Protein AF-A0A837I4T5-F1 (afdb_monomer)

Mean predicted aligned error: 4.82 Å

Secondary structure (DSSP, 8-state):
-HHHHHHHHHHHHHHH--GGGSS-BPPPP-GGG--EEEEETTTTEEEE---SEEEEEGGGTEEEEEEEE--SSPPPTT-SHHHHHHHHHHHHSSSEEEEEEEEETTT-SS-EEEPPPPHHHHHHHHHHHHHHHHHHHHTT----TTS--TTTHHHHHHHTT-PEEEEE-TTS-EEEE---

Radius of gyration: 19.32 Å; Cα contacts (8 Å, |Δi|>4): 227; chains: 1; bounding box: 52×34×48 Å

Nearest PDB structures (foldseek):
  4ic1-assembly1_D  TM=5.022E-01  e=2.336E-01  Saccharolobus solfataricus P2
  6x89-assembly1_L2  TM=3.560E-01  e=1.276E+00  Vigna radiata
  6rwx-assembly1_S  TM=2.877E-01  e=5.091E+00  Shigella flexneri

Foldseek 3Di:
DVVVVLVVQLVVLCVVPVDLVPADWDQQDDVVSKQWDPLDPVLPDIQIDHQPTWGADPVQRATEGEAEAQDPDDDDPLDLVLLSVQQRVVPRDDHHHDFYWYHNSNDDSDTDTDDRDDNVVSSCSVVVVRVVVSVCVVVVNDDDPVNDDPVCVVVVCVVVVQWDFDDADPVRRTDTDHDD

InterPro domains:
  IPR011604 PD-(D/E)XK endonuclease-like domain superfamily [G3DSA:3.90.320.10] (5-157)
  IPR038726 PD-(D/E)XK endonuclease-like domain, AddAB-type [PF12705] (35-152)

Sequence (180 aa):
MIYRQRANQMLINLQEDPGPVERPAIKIKSDMNLPKYFLSQEDNIILCGKIDWLEYREKDDSVRIIDFKTGKNEEPEDSLQLPIYLLLATNTQSKKVSGASYWYLDRDEGLTDKKLPDMEKSFEKVYTVARRIKLARQINHFKCPQGGCYSCRPYERIIKGEGEKVAVSDTRQDVYILPD

Solvent-accessible surface area (backbone atoms only — not comparable to full-atom values): 10951 Å² total; per-residue (Å²): 115,69,68,63,54,53,52,52,49,31,51,49,50,41,70,78,56,44,71,70,74,80,43,60,63,61,78,69,87,40,71,94,65,44,45,65,47,71,74,34,70,92,77,70,37,69,48,68,56,74,77,79,38,33,36,49,39,79,94,74,62,25,28,31,44,38,44,82,36,83,66,94,67,82,82,60,90,84,52,63,63,64,41,50,47,52,53,49,51,56,73,60,48,91,51,50,76,76,43,31,29,41,28,36,52,81,77,46,97,49,76,45,80,44,84,71,72,58,69,68,62,29,48,53,57,52,49,55,52,50,51,52,51,52,51,29,62,75,70,72,54,84,80,62,92,71,80,66,52,82,83,45,49,65,56,54,39,40,76,73,64,60,37,48,78,76,51,65,47,98,84,71,42,81,37,65,48,70,76,133

Structure (mmCIF, N/CA/C/O backbone):
data_AF-A0A837I4T5-F1
#
_entry.id   AF-A0A837I4T5-F1
#
l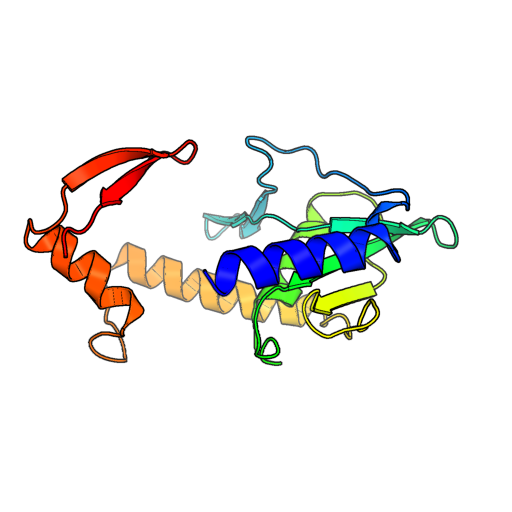oop_
_atom_site.group_PDB
_atom_site.id
_atom_site.type_symbol
_atom_site.label_atom_id
_atom_site.label_alt_id
_atom_site.label_comp_id
_atom_site.label_asym_id
_atom_site.label_entity_id
_atom_site.label_seq_id
_atom_site.pdbx_PDB_ins_code
_atom_site.Cartn_x
_atom_site.Cartn_y
_atom_site.Cartn_z
_atom_site.occupancy
_atom_site.B_iso_or_equiv
_atom_site.auth_seq_id
_atom_site.auth_comp_id
_atom_site.auth_asym_id
_atom_site.auth_atom_id
_atom_site.pdbx_PDB_model_num
ATOM 1 N N . MET A 1 1 ? -21.342 -13.023 -16.011 1.00 56.53 1 MET A N 1
ATOM 2 C CA . MET A 1 1 ? -20.445 -13.454 -17.113 1.00 56.53 1 MET A CA 1
ATOM 3 C C . MET A 1 1 ? -19.408 -12.398 -17.519 1.00 56.53 1 MET A C 1
ATOM 5 O O . MET A 1 1 ? -18.273 -12.786 -17.752 1.00 56.53 1 MET A O 1
ATOM 9 N N . ILE A 1 2 ? -19.726 -11.094 -17.493 1.00 81.81 2 ILE A N 1
ATOM 10 C CA . ILE A 1 2 ? -18.803 -9.998 -17.879 1.00 81.81 2 ILE A CA 1
ATOM 11 C C . ILE A 1 2 ? -17.502 -9.954 -17.045 1.00 81.81 2 ILE A C 1
ATOM 13 O O . ILE A 1 2 ? -16.420 -9.817 -17.604 1.00 81.81 2 ILE A O 1
ATOM 17 N N . TYR A 1 3 ? -17.567 -10.126 -15.717 1.00 86.31 3 TYR A N 1
ATOM 18 C CA . TYR A 1 3 ? -16.376 -10.013 -14.855 1.00 86.31 3 TYR A CA 1
ATOM 19 C C . TYR A 1 3 ? -15.313 -11.087 -15.110 1.00 86.31 3 TYR A C 1
ATOM 21 O O . TYR A 1 3 ? -14.127 -10.776 -15.123 1.00 86.31 3 TYR A O 1
ATOM 29 N N . ARG A 1 4 ? -15.731 -12.340 -15.345 1.00 91.06 4 ARG A N 1
ATOM 30 C CA . ARG A 1 4 ? -14.802 -13.444 -15.631 1.00 91.06 4 ARG A CA 1
ATOM 31 C C . ARG A 1 4 ? -14.094 -13.240 -16.968 1.00 91.06 4 ARG A C 1
ATOM 33 O O . ARG A 1 4 ? -12.892 -13.442 -17.045 1.00 91.06 4 ARG A O 1
ATOM 40 N N . GLN A 1 5 ? -14.827 -12.818 -17.999 1.00 93.06 5 GLN A N 1
ATOM 41 C CA . GLN A 1 5 ? -14.241 -12.515 -19.308 1.00 93.06 5 GLN A CA 1
ATOM 42 C C . GLN A 1 5 ? -13.238 -11.363 -19.214 1.00 9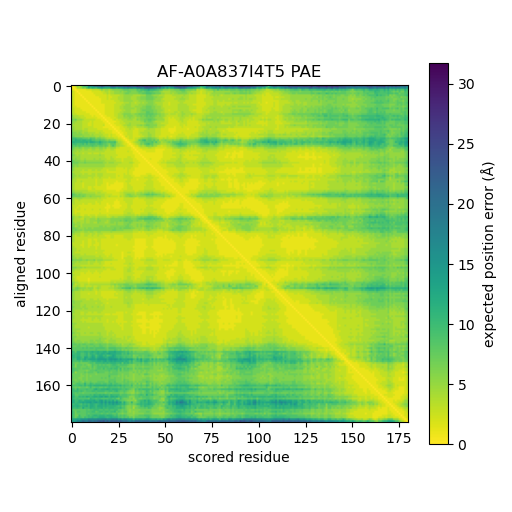3.06 5 GLN A C 1
ATOM 44 O O . GLN A 1 5 ? -12.128 -11.488 -19.717 1.00 93.06 5 GLN A O 1
ATOM 49 N N . ARG A 1 6 ? -13.588 -10.294 -18.489 1.00 91.75 6 ARG A N 1
ATOM 50 C CA . ARG A 1 6 ? -12.681 -9.170 -18.227 1.00 91.75 6 ARG A CA 1
ATOM 51 C C . ARG A 1 6 ? -11.409 -9.615 -17.496 1.00 91.75 6 ARG A C 1
ATOM 53 O O . ARG A 1 6 ? -10.318 -9.253 -17.909 1.00 91.75 6 ARG A O 1
ATOM 60 N N . ALA A 1 7 ? -11.535 -10.441 -16.456 1.00 93.00 7 ALA A N 1
ATOM 61 C CA . ALA A 1 7 ? -10.380 -10.986 -15.741 1.00 93.00 7 ALA A CA 1
ATOM 62 C C . ALA A 1 7 ? -9.494 -11.860 -16.646 1.00 93.00 7 ALA A C 1
ATOM 64 O O . ALA A 1 7 ? -8.276 -11.724 -16.615 1.00 93.00 7 ALA A O 1
ATOM 65 N N . ASN A 1 8 ? -10.095 -12.710 -17.486 1.00 94.06 8 ASN A N 1
ATOM 66 C CA . ASN A 1 8 ? -9.347 -13.507 -18.458 1.00 94.06 8 ASN A CA 1
ATOM 67 C C . ASN A 1 8 ? -8.574 -12.620 -19.443 1.00 94.06 8 ASN A C 1
ATOM 69 O O . ASN A 1 8 ? -7.423 -12.918 -19.730 1.00 94.06 8 ASN A O 1
ATOM 73 N N . GLN A 1 9 ? -9.177 -11.528 -19.924 1.00 92.50 9 GLN A N 1
ATOM 74 C CA . GLN A 1 9 ? -8.493 -10.606 -20.831 1.00 92.50 9 GLN A CA 1
ATOM 75 C C . GLN A 1 9 ? -7.286 -9.939 -20.161 1.00 92.50 9 GLN A C 1
ATOM 77 O O . GLN A 1 9 ? -6.218 -9.904 -20.755 1.00 92.50 9 GLN A O 1
ATOM 82 N N . MET 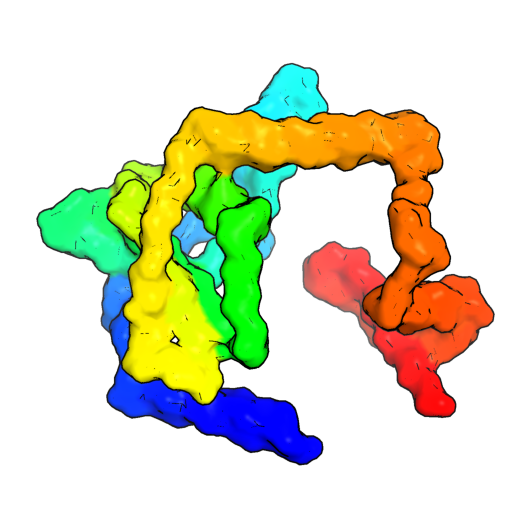A 1 10 ? -7.414 -9.486 -18.907 1.00 93.00 10 MET A N 1
ATOM 83 C CA . MET A 1 10 ? -6.275 -8.935 -18.154 1.00 93.00 10 MET A CA 1
ATOM 84 C C . MET A 1 10 ? -5.127 -9.947 -18.014 1.00 93.00 10 MET A C 1
ATOM 86 O O . MET A 1 10 ? -3.962 -9.568 -18.091 1.00 93.00 10 MET A O 1
ATOM 90 N N . LEU A 1 11 ? -5.446 -11.232 -17.814 1.00 93.44 11 LEU A N 1
ATOM 91 C CA . LEU A 1 11 ? -4.438 -12.293 -17.741 1.00 93.44 11 LEU A CA 1
ATOM 92 C C . LEU A 1 11 ? -3.756 -12.539 -19.091 1.00 93.44 11 LEU A C 1
ATOM 94 O O . LEU A 1 11 ? -2.551 -12.756 -19.104 1.00 93.44 11 LEU A O 1
ATOM 98 N N . ILE A 1 12 ? -4.501 -12.491 -20.201 1.00 92.56 12 ILE A N 1
ATOM 99 C CA . ILE A 1 12 ? -3.935 -12.595 -21.555 1.00 92.56 12 ILE A CA 1
ATOM 100 C C . ILE A 1 12 ? -2.976 -11.429 -21.808 1.00 92.56 12 ILE A C 1
ATOM 102 O O . ILE A 1 12 ? -1.834 -11.667 -22.181 1.00 92.56 12 ILE A O 1
ATOM 106 N N . ASN A 1 13 ? -3.394 -10.196 -21.505 1.00 89.12 13 ASN A N 1
ATOM 107 C CA . ASN A 1 13 ? -2.545 -9.012 -21.663 1.00 89.12 13 ASN A CA 1
ATOM 108 C C . ASN A 1 13 ? -1.224 -9.162 -20.884 1.00 89.12 13 ASN A C 1
ATOM 110 O O . ASN A 1 13 ? -0.157 -8.879 -21.415 1.00 89.12 13 ASN A O 1
ATOM 114 N N . LEU A 1 14 ? -1.289 -9.668 -19.645 1.00 91.31 14 LEU A N 1
ATOM 115 C CA . LEU A 1 14 ? -0.104 -9.919 -18.820 1.00 91.31 14 LEU A CA 1
ATOM 116 C C . LEU A 1 14 ? 0.772 -11.067 -19.352 1.00 91.31 14 LEU A C 1
ATOM 118 O O . LEU A 1 14 ? 1.962 -11.103 -19.074 1.00 91.31 14 LEU A O 1
ATOM 122 N N . GLN A 1 15 ? 0.211 -12.039 -20.072 1.00 91.31 15 GLN A N 1
ATOM 123 C CA . GLN A 1 15 ? 0.997 -13.104 -20.704 1.00 91.31 15 GLN A CA 1
ATOM 124 C C . GLN A 1 15 ? 1.708 -12.624 -21.972 1.00 91.31 15 GLN A C 1
ATOM 126 O O . GLN A 1 15 ? 2.799 -13.104 -22.265 1.00 91.31 15 GLN A O 1
ATOM 131 N N . GLU A 1 16 ? 1.088 -11.713 -22.723 1.00 91.31 16 GLU A N 1
ATOM 132 C CA . GLU A 1 16 ? 1.652 -11.146 -23.953 1.00 91.31 16 GLU A CA 1
ATOM 133 C C . GLU A 1 16 ? 2.725 -10.088 -23.665 1.00 91.31 16 GLU A C 1
ATOM 135 O O . GLU A 1 16 ? 3.754 -10.071 -24.339 1.00 91.31 16 GLU A O 1
ATOM 140 N N . ASP A 1 17 ? 2.520 -9.257 -22.639 1.00 90.06 17 ASP A N 1
ATOM 141 C CA . ASP A 1 17 ? 3.526 -8.337 -22.104 1.00 90.06 17 ASP A CA 1
ATOM 142 C C . ASP A 1 17 ? 3.590 -8.450 -20.569 1.00 90.06 17 ASP A C 1
ATOM 144 O O . ASP A 1 17 ? 2.860 -7.765 -19.846 1.00 90.06 17 ASP A O 1
ATOM 148 N N . PRO A 1 18 ? 4.454 -9.328 -20.034 1.00 91.81 18 PRO A N 1
ATOM 149 C CA . PRO A 1 18 ? 4.548 -9.574 -18.596 1.00 91.81 18 PRO A CA 1
ATOM 150 C C . PRO A 1 18 ? 5.271 -8.468 -17.822 1.00 91.81 18 PRO A C 1
ATOM 152 O O . PRO A 1 18 ? 5.195 -8.428 -16.587 1.00 91.81 18 PRO A O 1
ATOM 155 N N . GLY A 1 19 ? 5.970 -7.562 -18.515 1.00 92.00 19 GLY A N 1
ATOM 156 C CA . GLY A 1 19 ? 6.668 -6.416 -17.938 1.00 92.00 19 GLY A CA 1
ATOM 157 C C . GLY A 1 19 ? 7.450 -6.736 -16.644 1.00 92.00 19 GLY A C 1
ATOM 158 O O . GLY A 1 19 ? 8.407 -7.512 -16.678 1.00 92.00 19 GLY A O 1
ATOM 159 N N . PRO A 1 20 ? 7.118 -6.122 -15.490 1.00 93.69 20 PRO A N 1
ATOM 160 C CA . PRO A 1 20 ? 7.791 -6.356 -14.207 1.00 93.69 20 PRO A CA 1
ATOM 161 C C . PRO A 1 20 ? 7.661 -7.772 -13.626 1.00 93.69 20 PRO A C 1
ATOM 163 O O . PRO A 1 20 ? 8.411 -8.091 -12.705 1.00 93.69 20 PRO A O 1
ATOM 166 N N . VAL A 1 21 ? 6.734 -8.610 -14.105 1.00 93.50 21 VAL A N 1
ATOM 167 C CA . VAL A 1 21 ? 6.513 -9.963 -13.555 1.00 93.50 21 VAL A CA 1
ATOM 168 C C . VAL A 1 21 ? 7.636 -10.929 -13.942 1.00 93.50 21 VAL A C 1
ATOM 170 O O . VAL A 1 21 ? 7.970 -11.819 -13.164 1.00 93.50 21 VAL A O 1
ATOM 173 N N . GLU A 1 22 ? 8.267 -10.730 -15.100 1.00 95.00 22 GLU A N 1
ATOM 174 C CA . GLU A 1 22 ? 9.438 -11.510 -15.534 1.00 95.00 22 GLU A CA 1
ATOM 175 C C . GLU A 1 22 ? 10.760 -11.024 -14.929 1.00 95.00 22 GLU A C 1
ATOM 177 O O . GLU A 1 22 ? 11.798 -11.672 -15.072 1.00 95.00 22 GLU A O 1
ATOM 182 N N . ARG A 1 23 ? 10.746 -9.874 -14.250 1.00 94.56 23 ARG A N 1
ATOM 183 C CA . ARG A 1 23 ? 11.951 -9.257 -13.694 1.00 94.56 23 ARG A CA 1
ATOM 184 C C . ARG A 1 23 ? 12.169 -9.694 -12.244 1.00 94.56 23 ARG A C 1
ATOM 186 O O . ARG A 1 23 ? 11.210 -10.039 -11.550 1.00 94.56 23 ARG A O 1
ATOM 193 N N . PRO A 1 24 ? 13.419 -9.659 -11.746 1.00 96.69 24 PRO A N 1
ATOM 194 C CA . PRO A 1 24 ? 13.702 -9.985 -10.356 1.00 96.69 24 PRO A CA 1
ATOM 195 C C . PRO A 1 24 ? 12.868 -9.135 -9.390 1.00 96.69 24 PRO A C 1
ATOM 197 O O . PRO A 1 24 ? 12.724 -7.926 -9.568 1.00 96.69 24 PRO A O 1
ATOM 200 N N . ALA A 1 25 ? 12.347 -9.760 -8.335 1.00 96.50 25 ALA A N 1
ATOM 201 C CA . ALA A 1 25 ? 11.538 -9.094 -7.322 1.00 96.50 25 ALA A CA 1
ATOM 202 C C . ALA A 1 25 ? 12.013 -9.446 -5.911 1.00 96.50 25 ALA A C 1
ATOM 204 O O . ALA A 1 25 ? 12.478 -10.559 -5.644 1.00 96.50 25 ALA A O 1
ATOM 205 N N . ILE A 1 26 ? 11.871 -8.498 -4.986 1.00 94.62 26 ILE A N 1
ATOM 206 C CA . ILE A 1 26 ? 12.179 -8.707 -3.571 1.00 94.62 26 ILE A CA 1
ATOM 207 C C . ILE A 1 26 ? 10.910 -9.089 -2.827 1.00 94.62 26 ILE A C 1
ATOM 209 O O . ILE A 1 26 ? 9.914 -8.371 -2.830 1.00 94.62 26 ILE A O 1
ATOM 213 N N . LYS A 1 27 ? 10.977 -10.200 -2.096 1.00 92.00 27 LYS A N 1
ATOM 214 C CA . LYS A 1 27 ? 9.933 -10.585 -1.152 1.00 92.00 27 LYS A CA 1
ATOM 215 C C . LYS A 1 27 ? 10.330 -10.176 0.261 1.00 92.00 27 LYS A C 1
ATOM 217 O O . LYS A 1 27 ? 11.351 -10.631 0.776 1.00 92.00 27 LYS A O 1
ATOM 222 N N . ILE A 1 28 ? 9.497 -9.364 0.908 1.00 92.50 28 ILE A N 1
ATOM 223 C CA . ILE A 1 28 ? 9.660 -9.062 2.332 1.00 92.50 28 ILE A CA 1
ATOM 224 C C . ILE A 1 28 ? 9.301 -10.318 3.131 1.00 92.50 28 ILE A C 1
ATOM 226 O O . ILE A 1 28 ? 8.193 -10.844 3.019 1.00 92.50 28 ILE A O 1
ATOM 230 N N . LYS A 1 29 ? 10.245 -10.825 3.926 1.00 87.38 29 LYS A N 1
ATOM 231 C CA . LYS A 1 29 ? 9.995 -11.963 4.818 1.00 87.38 29 LY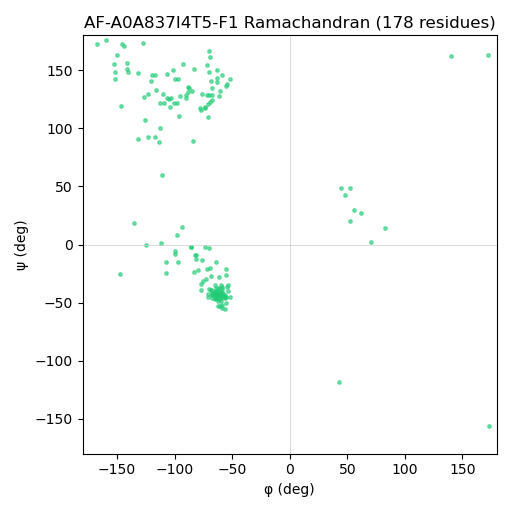S A CA 1
ATOM 232 C C . LYS A 1 29 ? 9.234 -11.471 6.048 1.00 87.38 29 LYS A C 1
ATOM 234 O O . LYS A 1 29 ? 9.763 -10.672 6.812 1.00 87.38 29 LYS A O 1
ATOM 239 N N . SER A 1 30 ? 8.014 -11.957 6.251 1.00 86.31 30 SER A N 1
ATOM 240 C CA . SER A 1 30 ? 7.193 -11.600 7.410 1.00 86.31 30 SER A CA 1
ATOM 241 C C . SER A 1 30 ? 6.205 -12.707 7.773 1.00 86.31 30 SER A C 1
ATOM 243 O O . SER A 1 30 ? 5.779 -13.483 6.911 1.00 86.31 30 SER A O 1
ATOM 245 N N . ASP A 1 31 ? 5.786 -12.738 9.039 1.00 79.94 31 ASP A N 1
ATOM 246 C CA . ASP A 1 31 ? 4.712 -13.622 9.497 1.00 79.94 31 ASP A CA 1
ATOM 247 C C . ASP A 1 31 ? 3.443 -13.395 8.666 1.00 79.94 31 ASP A C 1
ATOM 249 O O . ASP A 1 31 ? 3.077 -12.253 8.373 1.00 79.94 31 ASP A O 1
ATOM 253 N N . MET A 1 32 ? 2.777 -14.484 8.268 1.00 78.75 32 MET A N 1
ATOM 254 C CA . MET A 1 32 ? 1.564 -14.462 7.431 1.00 78.75 32 MET A CA 1
ATOM 255 C C . MET A 1 32 ? 1.702 -13.651 6.128 1.00 78.75 32 MET A C 1
ATOM 257 O O . MET A 1 32 ? 0.699 -13.240 5.550 1.00 78.75 32 MET A O 1
ATOM 261 N N . ASN A 1 33 ? 2.931 -13.401 5.655 1.00 80.62 33 ASN A N 1
ATOM 262 C CA . ASN A 1 33 ? 3.199 -12.556 4.487 1.00 80.62 33 ASN A CA 1
ATOM 263 C C . ASN A 1 33 ? 2.603 -11.132 4.614 1.00 80.62 33 ASN A C 1
ATOM 265 O O . ASN A 1 33 ? 2.240 -10.513 3.613 1.00 80.62 33 ASN A O 1
ATOM 269 N N . LEU A 1 34 ? 2.491 -10.634 5.854 1.00 89.75 34 LEU A N 1
ATOM 270 C CA . LEU A 1 34 ? 2.020 -9.292 6.188 1.00 89.75 34 LEU A CA 1
ATOM 271 C C . LEU A 1 34 ? 3.142 -8.489 6.873 1.00 89.75 34 LEU A C 1
ATOM 273 O O . LEU A 1 34 ? 3.306 -8.589 8.095 1.00 89.75 34 LEU A O 1
ATOM 277 N N . PRO A 1 35 ? 3.952 -7.723 6.120 1.00 93.69 35 PRO A N 1
ATOM 278 C CA . PRO A 1 35 ? 5.014 -6.928 6.712 1.00 93.69 35 PRO A CA 1
ATOM 279 C C . PRO A 1 35 ? 4.440 -5.867 7.646 1.00 93.69 35 PRO A C 1
ATOM 281 O O . PRO A 1 35 ? 3.363 -5.307 7.419 1.00 93.69 35 PRO A O 1
ATOM 284 N N . LYS A 1 36 ? 5.164 -5.632 8.740 1.00 96.44 36 LYS A N 1
ATOM 285 C CA . LYS A 1 36 ? 4.751 -4.747 9.823 1.00 96.44 36 LYS A CA 1
ATOM 286 C C . LYS A 1 36 ? 5.964 -4.163 10.530 1.00 96.44 36 LYS A C 1
ATOM 288 O O . LYS A 1 36 ? 6.982 -4.837 10.661 1.00 96.44 36 LYS A O 1
ATOM 293 N N . TYR A 1 37 ? 5.826 -2.946 11.033 1.00 97.19 37 TYR A N 1
ATOM 294 C CA . TYR A 1 37 ? 6.797 -2.332 11.933 1.00 97.19 37 TYR A CA 1
ATOM 295 C C . TYR A 1 37 ? 6.087 -1.357 12.879 1.00 97.19 37 TYR A C 1
ATOM 297 O O . TYR A 1 37 ? 4.940 -0.962 12.646 1.00 97.19 37 TYR A O 1
ATOM 305 N N . PHE A 1 38 ? 6.753 -0.978 13.967 1.00 98.06 38 PHE A N 1
ATOM 306 C CA . PHE A 1 38 ? 6.238 0.064 14.851 1.00 98.06 38 PHE A CA 1
ATOM 307 C C . PHE A 1 38 ? 6.334 1.422 14.158 1.00 98.06 38 PHE A C 1
ATOM 309 O O . PHE A 1 38 ? 7.426 1.955 13.994 1.00 98.06 38 PHE A O 1
ATOM 316 N N . LEU A 1 39 ? 5.182 1.986 13.790 1.00 98.25 39 LEU A N 1
ATOM 317 C CA . LEU A 1 39 ? 5.097 3.364 13.312 1.00 98.25 39 LEU A CA 1
ATOM 318 C C . LEU A 1 39 ? 5.353 4.341 14.465 1.00 98.25 39 LEU A C 1
ATOM 320 O O . LEU A 1 39 ? 6.022 5.346 14.285 1.00 98.25 39 LEU A O 1
ATOM 324 N N . SER A 1 40 ? 4.843 4.022 15.657 1.00 98.00 40 SER A N 1
ATOM 325 C CA . SER A 1 40 ? 5.185 4.710 16.901 1.00 98.00 40 SER A CA 1
ATOM 326 C C . SER A 1 40 ? 5.149 3.715 18.054 1.00 98.00 40 SER A C 1
ATOM 328 O O . SER A 1 40 ? 4.111 3.111 18.331 1.00 98.00 40 SER A O 1
ATOM 330 N N . GLN A 1 41 ? 6.289 3.524 18.718 1.00 97.38 41 GLN A N 1
ATOM 331 C CA . GLN A 1 41 ? 6.366 2.686 19.916 1.00 97.38 41 GLN A CA 1
ATOM 332 C C . GLN A 1 41 ? 5.672 3.355 21.106 1.00 97.38 41 GLN A C 1
ATOM 334 O O . GLN A 1 41 ? 4.910 2.694 21.805 1.00 97.38 41 GLN A O 1
ATOM 339 N N . GLU A 1 42 ? 5.873 4.665 21.281 1.00 97.50 42 GLU A N 1
ATOM 340 C CA . GLU A 1 42 ? 5.254 5.466 22.345 1.00 97.50 42 GLU A CA 1
ATOM 341 C C . GLU A 1 42 ? 3.725 5.368 22.304 1.00 97.50 42 GLU A C 1
ATOM 343 O O . GLU A 1 42 ? 3.072 5.115 23.315 1.00 97.50 42 GLU A O 1
ATOM 348 N N . ASP A 1 43 ? 3.143 5.479 21.108 1.00 97.31 43 ASP A N 1
ATOM 349 C CA . ASP A 1 43 ? 1.701 5.357 20.943 1.00 97.31 43 ASP A CA 1
ATOM 350 C C . ASP A 1 43 ? 1.203 3.920 20.787 1.00 97.31 43 ASP A C 1
ATOM 352 O O . ASP A 1 43 ? -0.014 3.718 20.701 1.00 97.31 43 ASP A O 1
ATOM 356 N N . ASN A 1 44 ? 2.096 2.932 20.762 1.00 97.31 44 ASN A N 1
ATOM 357 C CA . ASN A 1 44 ? 1.780 1.539 20.464 1.00 97.31 44 ASN A CA 1
ATOM 358 C C . ASN A 1 44 ? 0.994 1.385 19.141 1.00 97.31 44 ASN A C 1
ATOM 360 O O . ASN A 1 44 ? -0.052 0.733 19.078 1.00 97.31 44 ASN A O 1
ATOM 364 N N . ILE A 1 45 ? 1.480 2.036 18.080 1.00 98.12 45 ILE A N 1
ATOM 365 C CA . ILE A 1 45 ? 0.906 1.994 16.730 1.00 98.12 45 ILE A CA 1
ATOM 366 C C . ILE A 1 45 ? 1.831 1.190 15.819 1.00 98.12 45 ILE A C 1
ATOM 368 O O . ILE A 1 45 ? 2.989 1.548 15.598 1.00 98.12 45 ILE A O 1
ATOM 372 N N . ILE A 1 46 ? 1.283 0.127 15.238 1.00 97.81 46 ILE A N 1
ATOM 373 C CA . ILE A 1 46 ? 1.953 -0.718 14.249 1.00 97.81 46 ILE A CA 1
ATOM 374 C C . ILE A 1 46 ? 1.350 -0.413 12.878 1.00 97.81 46 ILE A C 1
ATOM 376 O O . ILE A 1 46 ? 0.134 -0.509 12.706 1.00 97.81 46 ILE A O 1
ATOM 380 N N . LEU A 1 47 ? 2.197 -0.073 11.904 1.00 98.00 47 LEU A N 1
ATOM 381 C CA . LEU A 1 47 ? 1.797 -0.030 10.500 1.00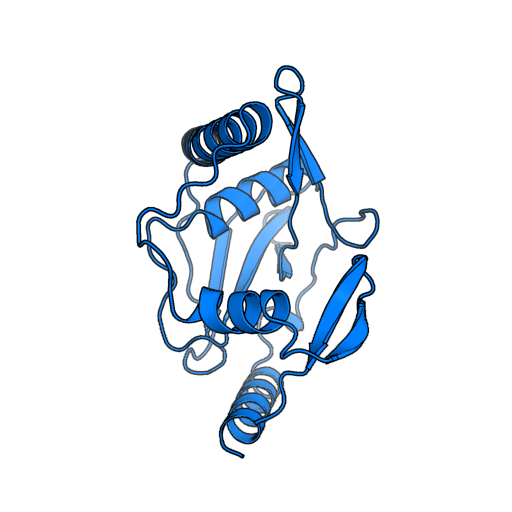 98.00 47 LEU A CA 1
ATOM 382 C C . LEU A 1 47 ? 2.050 -1.408 9.893 1.00 98.00 47 LEU A C 1
ATOM 384 O O . LEU A 1 47 ? 3.139 -1.963 10.031 1.00 98.00 47 LEU A O 1
ATOM 388 N N . CYS A 1 48 ? 1.037 -1.959 9.234 1.00 96.06 48 CYS A N 1
ATOM 389 C CA . CYS A 1 48 ? 1.129 -3.220 8.512 1.00 96.06 48 CYS A CA 1
ATOM 390 C C . CYS A 1 48 ? 0.333 -3.139 7.211 1.00 96.06 48 CYS A C 1
ATOM 392 O O . CYS A 1 48 ? -0.586 -2.329 7.088 1.00 96.06 48 CYS A O 1
ATOM 394 N N . GLY A 1 49 ? 0.693 -3.965 6.238 1.00 93.06 49 GLY A N 1
ATOM 395 C CA . GLY A 1 49 ? 0.020 -3.999 4.944 1.00 93.06 49 GLY A CA 1
ATOM 396 C C . GLY A 1 49 ? 0.764 -4.888 3.966 1.00 93.06 49 GLY A C 1
ATOM 397 O O . GLY A 1 49 ? 1.918 -5.226 4.195 1.00 93.06 49 GLY A O 1
ATOM 398 N N . LYS A 1 50 ? 0.103 -5.289 2.884 1.00 92.38 50 LYS A N 1
ATOM 399 C CA . LYS A 1 50 ? 0.720 -6.083 1.823 1.00 92.38 50 LYS A CA 1
ATOM 400 C C . LYS A 1 50 ? 1.012 -5.175 0.636 1.00 92.38 50 LYS A C 1
ATOM 402 O O . LYS A 1 50 ? 0.116 -4.475 0.171 1.00 92.38 50 LYS A O 1
ATOM 407 N N . ILE A 1 51 ? 2.265 -5.187 0.196 1.00 95.06 51 ILE A N 1
ATOM 408 C CA . ILE A 1 51 ? 2.686 -4.560 -1.055 1.00 95.06 51 ILE A CA 1
ATOM 409 C C . ILE A 1 51 ? 2.519 -5.611 -2.149 1.00 95.06 51 ILE A C 1
ATOM 411 O O . ILE A 1 51 ? 2.951 -6.751 -1.960 1.00 95.06 51 ILE A O 1
ATOM 415 N N . ASP A 1 52 ? 1.882 -5.232 -3.252 1.00 95.12 52 ASP A N 1
ATOM 416 C CA . ASP A 1 52 ? 1.613 -6.124 -4.380 1.00 95.12 52 ASP A CA 1
ATOM 417 C C . ASP A 1 52 ? 2.903 -6.667 -4.996 1.00 95.12 52 ASP A C 1
ATOM 419 O O . ASP A 1 52 ? 3.076 -7.884 -5.104 1.00 95.12 52 ASP A O 1
ATOM 423 N N . TRP A 1 53 ? 3.830 -5.772 -5.351 1.00 97.00 53 TRP A N 1
ATOM 424 C CA . TRP A 1 53 ? 5.098 -6.149 -5.963 1.00 97.00 53 TRP A CA 1
ATOM 425 C C . TRP A 1 53 ? 6.216 -5.151 -5.657 1.00 97.00 53 TRP A C 1
ATOM 427 O O . TRP A 1 53 ? 6.010 -3.936 -5.610 1.00 97.00 53 TRP A O 1
ATOM 437 N N . LEU A 1 54 ? 7.421 -5.680 -5.453 1.00 97.38 54 LEU A N 1
ATOM 438 C CA . LEU A 1 54 ? 8.652 -4.908 -5.290 1.00 97.38 54 LEU A CA 1
ATOM 439 C C . LEU A 1 54 ? 9.649 -5.373 -6.346 1.00 97.38 54 LEU A C 1
ATOM 441 O O . LEU A 1 54 ? 10.391 -6.331 -6.129 1.00 97.38 54 LEU A O 1
ATOM 445 N N . GLU A 1 55 ? 9.649 -4.698 -7.490 1.00 97.94 55 GLU A N 1
ATOM 446 C CA . GLU A 1 55 ? 10.602 -4.957 -8.570 1.00 97.94 55 GLU A CA 1
ATOM 447 C C . GLU A 1 55 ? 12.006 -4.554 -8.105 1.00 97.94 55 GLU A C 1
ATOM 449 O O . GLU A 1 55 ? 12.210 -3.439 -7.620 1.00 97.94 55 GLU A O 1
ATOM 454 N N . TYR A 1 56 ? 12.976 -5.452 -8.254 1.00 98.12 56 TYR A N 1
ATOM 455 C CA . TYR A 1 56 ? 14.382 -5.166 -8.005 1.00 98.12 56 TYR A CA 1
ATOM 456 C C . TYR A 1 56 ? 15.024 -4.538 -9.243 1.00 98.12 56 TYR A C 1
ATOM 458 O O . TYR A 1 56 ? 14.889 -5.037 -10.359 1.00 98.12 56 TYR A O 1
ATOM 466 N N . ARG A 1 57 ? 15.757 -3.444 -9.041 1.00 96.50 57 ARG A N 1
ATOM 467 C CA . ARG A 1 57 ? 16.467 -2.718 -10.093 1.00 96.50 57 ARG A CA 1
ATOM 468 C C . ARG A 1 57 ? 17.967 -2.866 -9.883 1.00 96.50 57 ARG A C 1
ATOM 470 O O . ARG A 1 57 ? 18.569 -2.157 -9.082 1.00 96.50 57 ARG A O 1
ATOM 477 N N . GLU A 1 58 ? 18.570 -3.770 -10.653 1.00 95.00 58 GLU A N 1
ATOM 478 C CA . GLU A 1 58 ? 20.008 -4.074 -10.585 1.00 95.00 58 GLU A CA 1
ATOM 479 C C . GLU A 1 58 ? 20.889 -2.851 -10.864 1.00 95.00 58 GLU A C 1
ATOM 481 O O . GLU A 1 58 ? 21.919 -2.669 -10.221 1.00 95.00 58 GLU A O 1
ATOM 486 N N . LYS A 1 59 ? 20.461 -1.978 -11.788 1.00 95.00 59 LYS A N 1
ATOM 487 C CA . LYS A 1 59 ? 21.231 -0.806 -12.241 1.00 95.00 59 LYS A CA 1
ATOM 488 C C . LYS A 1 59 ? 21.688 0.110 -11.098 1.00 95.00 59 LYS A C 1
ATOM 490 O O . LYS A 1 59 ? 22.738 0.737 -11.211 1.00 95.00 59 LYS A O 1
ATOM 495 N N . ASP A 1 60 ? 20.879 0.245 -10.052 1.00 96.00 60 ASP A N 1
ATOM 496 C CA . ASP A 1 60 ? 21.096 1.178 -8.941 1.00 96.00 60 ASP A CA 1
ATOM 497 C C . ASP A 1 60 ? 20.855 0.541 -7.562 1.00 96.00 60 ASP A C 1
ATOM 499 O O . ASP A 1 60 ? 20.671 1.256 -6.577 1.00 96.00 60 ASP A O 1
ATOM 503 N N . ASP A 1 61 ? 20.869 -0.795 -7.499 1.00 97.06 61 ASP A N 1
ATOM 504 C CA . ASP A 1 61 ? 20.622 -1.608 -6.302 1.00 97.06 61 ASP A CA 1
ATOM 505 C C . ASP A 1 61 ? 19.409 -1.136 -5.477 1.00 97.06 61 ASP A C 1
ATOM 507 O O . ASP A 1 61 ? 19.466 -0.935 -4.259 1.00 97.06 61 ASP A O 1
ATOM 511 N N . SER A 1 62 ? 18.288 -0.921 -6.165 1.00 98.06 62 SER A N 1
ATOM 512 C CA . SER A 1 62 ? 17.086 -0.323 -5.586 1.00 98.06 62 SER A CA 1
ATOM 513 C C . SER A 1 62 ? 15.838 -1.166 -5.830 1.00 98.06 62 SER A C 1
ATOM 515 O O . SER A 1 62 ? 15.870 -2.164 -6.547 1.00 98.06 62 SER A O 1
ATOM 517 N N . VAL A 1 63 ? 14.722 -0.772 -5.219 1.00 98.25 63 VAL A N 1
ATOM 518 C CA . VAL A 1 63 ? 13.406 -1.356 -5.492 1.00 98.25 63 VAL A CA 1
ATOM 519 C C . VAL A 1 63 ? 12.423 -0.314 -5.999 1.00 98.25 63 VAL A C 1
ATOM 521 O O . VAL A 1 63 ? 12.429 0.842 -5.563 1.00 98.25 63 VAL A O 1
ATOM 524 N N . ARG A 1 64 ? 11.540 -0.746 -6.897 1.00 98.31 64 ARG A N 1
ATOM 525 C CA . ARG A 1 64 ? 10.366 0.001 -7.346 1.00 98.31 64 ARG A CA 1
ATOM 526 C C . ARG A 1 64 ? 9.109 -0.675 -6.810 1.00 98.31 64 ARG A C 1
ATOM 528 O O . ARG A 1 64 ? 8.923 -1.878 -6.975 1.00 98.31 64 ARG A O 1
ATOM 535 N N . ILE A 1 65 ? 8.244 0.113 -6.182 1.00 98.38 65 ILE A N 1
ATOM 536 C CA . ILE A 1 65 ? 6.923 -0.341 -5.737 1.00 98.38 65 ILE A CA 1
ATOM 537 C C . ILE A 1 65 ? 6.002 -0.429 -6.953 1.00 98.38 65 ILE A C 1
ATOM 539 O O . ILE A 1 65 ? 5.900 0.535 -7.709 1.00 98.38 65 ILE A O 1
ATOM 543 N N . ILE A 1 66 ? 5.315 -1.552 -7.133 1.00 98.06 66 ILE A N 1
ATOM 544 C CA . ILE A 1 66 ? 4.319 -1.718 -8.193 1.00 98.06 66 ILE A CA 1
ATOM 545 C C . ILE A 1 66 ? 3.011 -2.190 -7.561 1.00 98.06 66 ILE A C 1
ATOM 547 O O . ILE A 1 66 ? 3.003 -3.160 -6.804 1.00 98.06 66 ILE A O 1
ATOM 551 N N . ASP A 1 67 ? 1.927 -1.474 -7.860 1.00 97.00 67 ASP A N 1
ATOM 552 C CA . ASP A 1 67 ? 0.561 -1.811 -7.441 1.00 97.00 67 ASP A CA 1
ATOM 553 C C . ASP A 1 67 ? -0.271 -2.180 -8.670 1.00 97.00 67 ASP A C 1
ATOM 555 O O . ASP A 1 67 ? -0.393 -1.380 -9.610 1.00 97.00 67 ASP A O 1
ATOM 559 N N . PHE A 1 68 ? -0.826 -3.391 -8.684 1.00 95.69 68 PHE A N 1
ATOM 560 C CA . PHE A 1 68 ? -1.633 -3.857 -9.803 1.00 95.69 68 PHE A CA 1
ATOM 561 C C . PHE A 1 68 ? -3.093 -3.493 -9.556 1.00 95.69 68 PHE A C 1
ATOM 563 O O . PHE A 1 68 ? -3.700 -3.834 -8.542 1.00 95.69 68 PHE A O 1
ATOM 570 N N . LYS A 1 69 ? -3.702 -2.810 -10.520 1.00 93.94 69 LYS A N 1
ATOM 571 C CA . LYS A 1 69 ? -5.071 -2.312 -10.416 1.00 93.94 69 LYS A CA 1
ATOM 572 C C . LYS A 1 69 ? -5.956 -2.984 -11.456 1.00 93.94 69 LYS A C 1
ATOM 574 O O . LYS A 1 69 ? -5.649 -3.029 -12.640 1.00 93.94 69 LYS A O 1
ATOM 579 N N . THR A 1 70 ? -7.123 -3.440 -11.015 1.00 93.19 70 THR A N 1
ATOM 580 C CA . THR A 1 70 ? -8.199 -3.948 -11.891 1.00 93.19 70 THR A CA 1
ATOM 581 C C . THR A 1 70 ? -9.426 -3.026 -11.893 1.00 93.19 70 THR A C 1
ATOM 583 O O . THR A 1 70 ? -10.449 -3.303 -12.533 1.00 93.19 70 THR A O 1
ATOM 586 N N . GLY A 1 71 ? -9.347 -1.913 -11.157 1.00 88.19 71 GLY A N 1
ATOM 587 C CA . GLY A 1 71 ? -10.381 -0.886 -11.077 1.00 88.19 71 GLY A CA 1
ATOM 588 C C . GLY A 1 71 ? -10.491 -0.064 -12.362 1.00 88.19 71 GLY A C 1
ATOM 589 O O . GLY A 1 71 ? -9.537 0.060 -13.120 1.00 88.19 71 GLY A O 1
ATOM 590 N N . LYS A 1 72 ? -11.679 0.504 -12.603 1.00 86.25 72 LYS A N 1
ATOM 591 C CA . LYS A 1 72 ? -11.929 1.402 -13.745 1.00 86.25 72 LYS A CA 1
ATOM 592 C C . LYS A 1 72 ? -11.514 2.846 -13.483 1.00 86.25 72 LYS A C 1
ATOM 594 O O . LYS A 1 72 ? -11.280 3.589 -14.425 1.00 86.25 72 LYS A O 1
ATOM 599 N N . ASN A 1 73 ? -11.455 3.249 -12.222 1.00 89.88 73 ASN A N 1
ATOM 600 C CA . ASN A 1 73 ? -11.111 4.610 -11.837 1.00 89.88 73 ASN A CA 1
ATOM 601 C C . ASN A 1 73 ? -9.662 4.653 -11.378 1.00 89.88 73 ASN A C 1
ATOM 603 O O . ASN A 1 73 ? -9.150 3.663 -10.854 1.00 89.88 73 ASN A O 1
ATOM 607 N N . GLU A 1 74 ? -9.022 5.796 -11.585 1.00 89.75 74 GLU A N 1
ATOM 608 C CA . GLU A 1 74 ? -7.709 6.042 -11.011 1.00 89.75 74 GLU A CA 1
ATOM 609 C C . GLU A 1 74 ? -7.784 6.218 -9.497 1.00 89.75 74 GLU A C 1
ATOM 611 O O . GLU A 1 74 ? -8.773 6.709 -8.948 1.00 89.75 74 GLU A O 1
ATOM 616 N N . GLU A 1 75 ? -6.711 5.798 -8.838 1.00 89.44 75 GLU A N 1
ATOM 617 C CA . GLU A 1 75 ? -6.469 6.070 -7.432 1.00 89.44 75 GLU A CA 1
ATOM 618 C C . GLU A 1 75 ? -6.379 7.594 -7.215 1.00 89.44 75 GLU A C 1
ATOM 620 O O . GLU A 1 75 ? -5.592 8.253 -7.904 1.00 89.44 75 GLU A O 1
ATOM 625 N N . PRO A 1 76 ? -7.144 8.163 -6.267 1.00 91.62 76 PRO A N 1
ATOM 626 C CA . PRO A 1 76 ? -7.084 9.587 -5.958 1.00 91.62 76 PRO A CA 1
ATOM 627 C C . PRO A 1 76 ? -5.683 10.037 -5.532 1.00 91.62 76 PRO A C 1
ATOM 629 O O . PRO A 1 76 ? -4.972 9.317 -4.827 1.00 91.62 76 PRO A O 1
ATOM 632 N N . GLU A 1 77 ? -5.302 11.264 -5.890 1.00 87.25 77 GLU A N 1
ATOM 633 C CA . GLU A 1 77 ? -3.995 11.830 -5.519 1.00 87.25 77 GLU A CA 1
ATOM 634 C C . GLU A 1 77 ? -3.795 11.949 -4.001 1.00 87.25 77 GLU A C 1
ATOM 636 O O . GLU A 1 77 ? -2.669 11.892 -3.502 1.00 87.25 77 GLU A O 1
ATOM 641 N N . ASP A 1 78 ? -4.879 12.112 -3.243 1.00 90.62 78 ASP A N 1
ATOM 642 C CA . ASP A 1 78 ? -4.844 12.250 -1.793 1.00 90.62 78 ASP A CA 1
ATOM 643 C C . ASP A 1 78 ? -4.847 10.909 -1.042 1.00 90.62 78 ASP A C 1
ATOM 645 O O . ASP A 1 78 ? -4.691 10.921 0.188 1.00 90.62 78 ASP A O 1
ATOM 649 N N . SER A 1 79 ? -4.923 9.784 -1.766 1.00 94.69 79 SER A N 1
ATOM 650 C CA . SER A 1 79 ? -4.903 8.426 -1.219 1.00 94.69 79 SER A CA 1
ATOM 651 C C . SER A 1 79 ? -3.719 8.184 -0.279 1.00 94.69 79 SER A C 1
ATOM 653 O O . SER A 1 79 ? -2.592 8.640 -0.489 1.00 94.69 79 SER A O 1
ATOM 655 N N . LEU A 1 80 ? -3.976 7.423 0.786 1.00 96.75 80 LEU A N 1
ATOM 656 C CA . LEU A 1 80 ? -2.948 6.998 1.738 1.00 96.75 80 LEU A CA 1
ATOM 657 C C . LEU A 1 80 ? -2.165 5.775 1.258 1.00 96.75 80 LEU A C 1
ATOM 659 O O . LEU A 1 80 ? -1.163 5.435 1.883 1.00 96.75 80 LEU A O 1
ATOM 663 N N . GLN A 1 81 ? -2.590 5.119 0.174 1.00 96.31 81 GLN A N 1
ATOM 664 C CA . GLN A 1 81 ? -2.009 3.848 -0.254 1.00 96.31 81 GLN A CA 1
ATOM 665 C C . GLN A 1 81 ? -0.506 3.963 -0.534 1.00 96.31 81 GLN A C 1
ATOM 667 O O . GLN A 1 81 ? 0.286 3.238 0.067 1.00 96.31 81 GLN A O 1
ATOM 672 N N . LEU A 1 82 ? -0.096 4.901 -1.394 1.00 96.62 82 LEU A N 1
ATOM 673 C CA . LEU A 1 82 ? 1.313 5.064 -1.745 1.00 96.62 82 LEU A CA 1
ATOM 674 C C . LEU A 1 82 ? 2.181 5.548 -0.565 1.00 96.62 82 LEU A C 1
ATOM 676 O O . LEU A 1 82 ? 3.252 4.971 -0.370 1.00 96.62 82 LEU A O 1
ATOM 680 N N . PRO A 1 83 ? 1.745 6.515 0.273 1.00 98.06 83 PRO A N 1
ATOM 681 C CA . PRO A 1 83 ? 2.413 6.812 1.543 1.00 98.06 83 PRO A CA 1
ATOM 682 C C . PRO A 1 83 ? 2.629 5.575 2.427 1.00 98.06 83 PRO A C 1
ATOM 684 O O . PRO A 1 83 ? 3.726 5.369 2.942 1.00 98.06 83 PRO A O 1
ATOM 687 N N . ILE A 1 8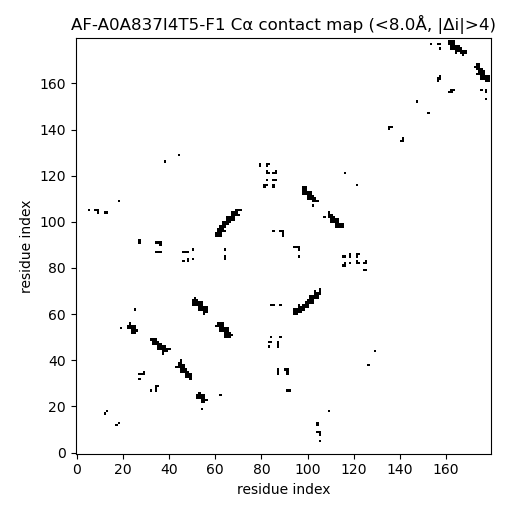4 ? 1.612 4.718 2.571 1.00 98.38 84 ILE A N 1
ATOM 688 C CA . ILE A 1 84 ? 1.706 3.481 3.361 1.00 98.38 84 ILE A CA 1
ATOM 689 C C . ILE A 1 84 ? 2.717 2.512 2.739 1.00 98.38 84 ILE A C 1
ATOM 691 O O . ILE A 1 84 ? 3.555 1.965 3.456 1.00 98.38 84 ILE A O 1
ATOM 695 N N . TYR A 1 85 ? 2.675 2.310 1.421 1.00 98.00 85 TYR A N 1
ATOM 696 C CA . TYR A 1 85 ? 3.600 1.413 0.724 1.00 98.00 85 TYR A CA 1
ATOM 697 C C . TYR A 1 85 ? 5.044 1.889 0.818 1.00 98.00 85 TYR A C 1
ATOM 699 O O . TYR A 1 85 ? 5.928 1.079 1.093 1.00 98.00 85 TYR A O 1
ATOM 707 N N . LEU A 1 86 ? 5.283 3.191 0.655 1.00 98.31 86 LEU A N 1
ATOM 708 C CA . LEU A 1 86 ? 6.609 3.780 0.804 1.00 98.31 86 LEU A CA 1
ATOM 709 C C . LEU A 1 86 ? 7.164 3.543 2.215 1.00 98.31 86 LEU A C 1
ATOM 711 O O . LEU A 1 86 ? 8.294 3.072 2.361 1.00 98.31 86 LEU A O 1
ATOM 715 N N . LEU A 1 87 ? 6.365 3.823 3.248 1.00 98.50 87 LEU A N 1
ATOM 716 C CA . LEU A 1 87 ? 6.751 3.613 4.643 1.00 98.50 87 LEU A CA 1
ATOM 717 C C . LEU A 1 87 ? 7.041 2.137 4.941 1.00 98.50 87 LEU A C 1
ATOM 719 O O . LEU A 1 87 ? 8.073 1.824 5.532 1.00 98.50 87 LEU A O 1
ATOM 723 N N . LEU A 1 88 ? 6.172 1.222 4.502 1.00 97.81 88 LEU A N 1
ATOM 724 C CA . LEU A 1 88 ? 6.367 -0.218 4.686 1.00 97.81 88 LEU A CA 1
ATOM 725 C C . LEU A 1 88 ? 7.624 -0.709 3.969 1.00 97.81 88 LEU A C 1
ATOM 727 O O . LEU A 1 88 ? 8.477 -1.325 4.606 1.00 97.81 88 LEU A O 1
ATOM 731 N N . ALA A 1 89 ? 7.774 -0.416 2.676 1.00 97.25 89 ALA A N 1
ATOM 732 C CA . ALA A 1 89 ? 8.928 -0.846 1.895 1.00 97.25 89 ALA A CA 1
ATOM 733 C C . ALA A 1 89 ? 10.231 -0.320 2.506 1.00 97.25 89 ALA A C 1
ATOM 735 O O . ALA A 1 89 ? 11.179 -1.077 2.672 1.00 97.25 89 ALA A O 1
ATOM 736 N N . THR A 1 90 ? 10.271 0.947 2.913 1.00 97.81 90 THR A N 1
ATOM 737 C CA . THR A 1 90 ? 11.484 1.552 3.485 1.00 97.81 90 THR A CA 1
ATOM 738 C C . THR A 1 90 ? 11.891 0.913 4.814 1.00 97.81 90 THR A C 1
ATOM 740 O O . THR A 1 90 ? 13.078 0.780 5.084 1.00 97.81 90 THR A O 1
ATOM 743 N N . ASN A 1 91 ? 10.929 0.494 5.643 1.00 97.56 91 ASN A N 1
ATOM 744 C CA . ASN A 1 91 ? 11.205 0.019 7.004 1.00 97.56 91 ASN A CA 1
ATOM 745 C C . ASN A 1 91 ? 11.249 -1.510 7.152 1.00 97.56 91 ASN A C 1
ATOM 747 O O . ASN A 1 91 ? 11.534 -2.004 8.241 1.00 97.56 91 ASN A O 1
ATOM 751 N N . THR A 1 92 ? 10.938 -2.276 6.102 1.00 96.81 92 THR A N 1
ATOM 752 C CA . THR A 1 92 ? 10.816 -3.746 6.201 1.00 96.81 92 THR A CA 1
ATOM 753 C C . THR A 1 92 ? 11.700 -4.525 5.225 1.00 96.81 92 THR A C 1
ATOM 755 O O . THR A 1 92 ? 11.726 -5.754 5.264 1.00 96.81 92 THR A O 1
ATOM 758 N N . GLN A 1 93 ? 12.479 -3.835 4.390 1.00 94.81 93 GLN A N 1
ATOM 759 C CA . GLN A 1 93 ? 13.538 -4.424 3.566 1.00 94.81 93 GLN A CA 1
ATOM 760 C C . GLN A 1 93 ? 14.733 -3.460 3.447 1.00 94.81 93 GLN A C 1
ATOM 762 O O . GLN A 1 93 ? 14.660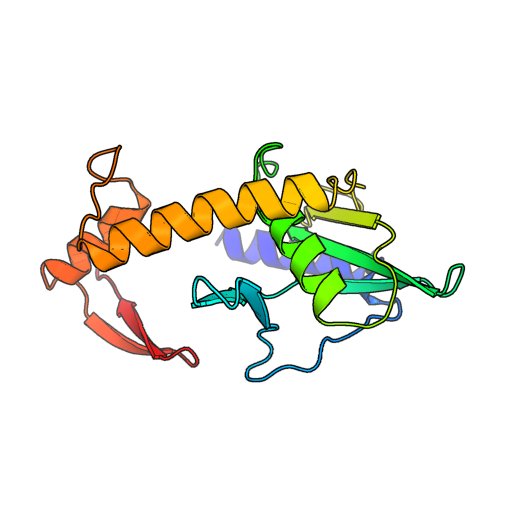 -2.329 3.915 1.00 94.81 93 GLN A O 1
ATOM 767 N N . SER A 1 94 ? 15.856 -3.914 2.883 1.00 95.38 94 SER A N 1
ATOM 768 C CA . SER A 1 94 ? 17.151 -3.216 2.969 1.00 95.38 94 SER A CA 1
ATOM 769 C C . SER A 1 94 ? 17.523 -2.327 1.777 1.00 95.38 94 SER A C 1
ATOM 771 O O . SER A 1 94 ? 18.454 -1.531 1.882 1.00 95.38 94 SER A O 1
ATOM 773 N N . LYS A 1 95 ? 16.853 -2.461 0.632 1.00 97.31 95 LYS A N 1
ATOM 774 C CA . LYS A 1 95 ? 17.124 -1.687 -0.585 1.00 97.31 95 LYS A CA 1
ATOM 775 C C . LYS A 1 95 ? 16.442 -0.327 -0.542 1.00 97.31 95 LYS A C 1
ATOM 777 O O . LYS A 1 95 ? 15.371 -0.153 0.036 1.00 97.31 95 LYS A O 1
ATOM 782 N N . LYS A 1 96 ? 17.036 0.653 -1.220 1.00 97.56 96 LYS A N 1
ATOM 783 C CA . LYS A 1 96 ? 16.423 1.975 -1.372 1.00 97.56 96 LYS A CA 1
ATOM 784 C C . LYS A 1 96 ? 15.169 1.872 -2.241 1.00 97.56 96 LYS A C 1
ATOM 786 O O . LYS A 1 96 ? 15.220 1.288 -3.319 1.00 97.56 96 LYS A O 1
ATOM 791 N N . VAL A 1 97 ? 14.075 2.503 -1.825 1.00 98.19 97 VAL A N 1
ATOM 792 C CA . VAL A 1 97 ? 12.905 2.697 -2.692 1.00 98.19 97 VAL A CA 1
ATOM 793 C C . VAL A 1 97 ? 13.209 3.836 -3.669 1.00 98.19 97 VAL A C 1
ATOM 795 O O . VAL A 1 97 ? 13.435 4.970 -3.246 1.00 98.19 97 VAL A O 1
ATOM 798 N N . SER A 1 98 ? 13.274 3.540 -4.968 1.00 97.50 98 SER A N 1
ATOM 799 C CA . SER A 1 98 ? 13.670 4.503 -6.011 1.00 97.50 98 SER A CA 1
ATOM 800 C C . SER A 1 98 ? 12.521 4.981 -6.892 1.00 97.50 98 SER A C 1
ATOM 802 O O . SER A 1 98 ? 12.659 5.992 -7.578 1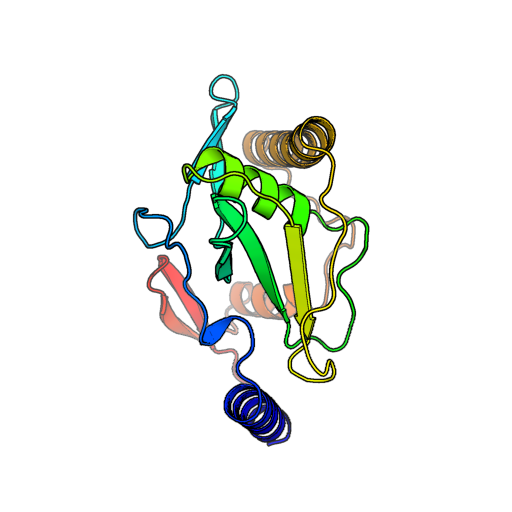.00 97.50 98 SER A O 1
ATOM 804 N N . GLY A 1 99 ? 11.380 4.295 -6.864 1.00 97.69 99 GLY A N 1
ATOM 805 C CA . GLY A 1 99 ? 10.201 4.699 -7.615 1.00 97.69 99 GLY A CA 1
ATOM 806 C C . GLY A 1 99 ? 8.951 3.945 -7.193 1.00 97.69 99 GLY A C 1
ATOM 807 O O . GLY A 1 99 ? 9.009 2.986 -6.418 1.00 97.69 99 GLY A O 1
ATOM 808 N N . ALA A 1 100 ? 7.826 4.379 -7.744 1.00 97.88 100 ALA A N 1
ATOM 809 C CA . ALA A 1 100 ? 6.573 3.657 -7.678 1.00 97.88 100 ALA A CA 1
ATOM 810 C C . ALA A 1 100 ? 5.844 3.756 -9.016 1.00 97.88 100 ALA A C 1
ATOM 812 O O . ALA A 1 100 ? 5.944 4.777 -9.696 1.00 97.88 100 ALA A O 1
ATOM 813 N N . SER A 1 101 ? 5.092 2.723 -9.369 1.00 97.50 101 SER A N 1
ATOM 814 C CA . SER A 1 101 ? 4.248 2.715 -10.559 1.00 97.50 101 SER A CA 1
ATOM 815 C C . SER A 1 101 ? 2.936 1.999 -10.255 1.00 97.50 101 SER A C 1
ATOM 817 O O . SER A 1 101 ? 2.881 1.097 -9.418 1.00 97.50 101 SER A O 1
ATOM 819 N N . TYR A 1 102 ? 1.874 2.393 -10.947 1.00 96.44 102 TYR A N 1
ATOM 820 C CA . TYR A 1 102 ? 0.621 1.642 -10.981 1.00 96.44 102 TYR A CA 1
ATOM 821 C C . TYR A 1 102 ? 0.486 0.957 -12.330 1.00 96.44 102 TYR A C 1
ATOM 823 O O . TYR A 1 102 ? 0.911 1.514 -13.338 1.00 96.44 102 TYR A O 1
ATOM 831 N N . TRP A 1 103 ? -0.133 -0.218 -12.355 1.00 95.44 103 TRP A N 1
ATOM 832 C CA . TRP A 1 103 ? -0.499 -0.872 -13.608 1.00 95.44 103 TRP A CA 1
ATOM 833 C C . TRP A 1 103 ? -1.983 -1.202 -13.613 1.00 95.44 103 TRP A C 1
ATOM 835 O O . TRP A 1 103 ? -2.424 -2.120 -12.917 1.00 95.44 103 TRP A O 1
ATOM 845 N N . TYR A 1 104 ? -2.767 -0.455 -14.391 1.00 94.19 104 TYR A N 1
ATOM 846 C CA . TYR A 1 104 ? -4.183 -0.755 -14.579 1.00 94.19 104 TYR A CA 1
ATOM 847 C C . TYR A 1 104 ? -4.350 -1.805 -15.680 1.00 94.19 104 TYR A C 1
ATOM 849 O O . TYR A 1 104 ? -4.535 -1.466 -16.844 1.00 94.19 104 TYR A O 1
ATOM 857 N N . LEU A 1 105 ? -4.329 -3.083 -15.294 1.00 92.81 105 LEU A N 1
ATOM 858 C CA . LEU A 1 105 ? -4.281 -4.252 -16.192 1.00 92.81 105 LEU A CA 1
ATOM 859 C C . LEU A 1 105 ? -5.411 -4.315 -17.238 1.00 92.81 105 LEU A C 1
ATOM 861 O O . LEU A 1 105 ? -5.306 -5.022 -18.236 1.00 92.81 105 LEU A O 1
ATOM 865 N N . ASP A 1 106 ? -6.515 -3.612 -16.989 1.00 89.38 106 ASP A N 1
ATOM 866 C CA . ASP A 1 106 ? -7.670 -3.566 -17.889 1.00 89.38 106 ASP A CA 1
ATOM 867 C C . ASP A 1 106 ? -7.500 -2.613 -19.077 1.00 89.38 106 ASP A C 1
ATOM 869 O O . ASP A 1 106 ? -8.256 -2.715 -20.039 1.00 89.38 106 ASP A O 1
ATOM 873 N N . ARG A 1 107 ? -6.601 -1.626 -18.982 1.00 87.94 107 ARG A N 1
ATOM 874 C CA . ARG A 1 107 ? -6.567 -0.500 -19.933 1.00 87.94 107 ARG A CA 1
ATOM 875 C C . ARG A 1 107 ? -5.188 0.073 -20.231 1.00 87.94 107 ARG A C 1
ATOM 877 O O . ARG A 1 107 ? -5.030 0.687 -21.279 1.00 87.94 107 ARG A O 1
ATOM 884 N N . ASP A 1 108 ? -4.235 -0.068 -19.319 1.00 88.50 108 ASP A N 1
ATOM 885 C CA . ASP A 1 108 ? -2.899 0.473 -19.508 1.00 88.50 108 ASP A CA 1
ATOM 886 C C . ASP A 1 108 ? -2.061 -0.573 -20.247 1.00 88.50 108 ASP A C 1
ATOM 888 O O . ASP A 1 108 ? -2.033 -1.744 -19.862 1.00 88.50 108 ASP A O 1
ATOM 892 N N . GLU A 1 109 ? -1.318 -0.128 -21.256 1.00 86.00 109 GLU A N 1
ATOM 893 C CA . GLU A 1 109 ? -0.351 -0.957 -21.990 1.00 86.00 109 GLU A CA 1
ATOM 894 C C . GLU A 1 109 ? 0.890 -1.306 -21.146 1.00 86.00 109 GLU A C 1
ATOM 896 O O . GLU A 1 109 ? 1.763 -2.033 -21.594 1.00 86.00 109 GLU A O 1
ATOM 901 N N . GLY A 1 110 ? 0.995 -0.794 -19.915 1.00 90.69 110 GLY A N 1
ATOM 902 C CA . GLY A 1 110 ? 2.126 -1.053 -19.036 1.00 90.69 110 GLY A CA 1
ATOM 903 C C . GLY A 1 110 ? 2.089 -0.229 -17.753 1.00 90.69 110 GLY A C 1
ATOM 904 O O . GLY A 1 110 ? 1.042 0.229 -17.293 1.00 90.69 110 GLY A O 1
ATOM 905 N N . LEU A 1 111 ? 3.268 -0.035 -17.162 1.00 94.44 111 LEU A N 1
ATOM 906 C CA . LEU A 1 111 ? 3.427 0.722 -15.925 1.00 94.44 111 LEU A CA 1
ATOM 907 C C . LEU A 1 111 ? 3.236 2.226 -16.145 1.00 94.44 111 LEU A C 1
ATOM 909 O O . LEU A 1 111 ? 3.940 2.849 -16.936 1.00 94.44 111 LEU A O 1
ATOM 913 N N . THR A 1 112 ? 2.374 2.822 -15.329 1.00 94.25 112 THR A N 1
ATOM 914 C CA . THR A 1 112 ? 2.242 4.270 -15.181 1.00 94.25 112 THR A CA 1
ATOM 915 C C . THR A 1 112 ? 3.055 4.731 -13.975 1.00 94.25 112 THR A C 1
ATOM 917 O O . THR A 1 112 ? 2.703 4.442 -12.826 1.00 94.25 112 THR A O 1
ATOM 920 N N . ASP A 1 113 ? 4.142 5.463 -14.217 1.00 96.06 113 ASP A N 1
ATOM 921 C CA . ASP A 1 113 ? 5.007 5.979 -13.154 1.00 96.06 113 ASP A CA 1
ATOM 922 C C . ASP A 1 113 ? 4.273 6.973 -12.243 1.00 96.06 113 ASP A C 1
ATOM 924 O O . ASP A 1 113 ? 3.501 7.833 -12.680 1.00 96.06 113 ASP A O 1
ATOM 928 N N . LYS A 1 114 ? 4.539 6.863 -10.940 1.00 96.19 114 LYS A N 1
ATOM 929 C CA . LYS A 1 114 ? 4.014 7.748 -9.903 1.00 96.19 114 LYS A CA 1
ATOM 930 C C . LYS A 1 114 ? 5.159 8.418 -9.162 1.00 96.19 114 LYS A C 1
ATOM 932 O O . LYS A 1 114 ? 6.190 7.820 -8.849 1.00 96.19 114 LYS A O 1
ATOM 937 N N . LYS A 1 115 ? 4.956 9.696 -8.848 1.00 95.62 115 LYS A N 1
ATOM 938 C CA . LYS A 1 115 ? 5.893 10.451 -8.024 1.00 95.62 115 LYS A CA 1
ATOM 939 C C . LYS A 1 115 ? 5.866 9.884 -6.609 1.00 95.62 115 LYS A C 1
ATOM 941 O O . LYS A 1 115 ? 4.809 9.846 -5.981 1.00 95.62 115 LYS A O 1
ATOM 946 N N . LEU A 1 116 ? 7.029 9.480 -6.104 1.00 96.69 116 LEU A N 1
ATOM 947 C CA . LEU A 1 116 ? 7.147 9.093 -4.706 1.00 96.69 116 LEU A CA 1
ATOM 948 C C . LEU A 1 116 ? 6.777 10.281 -3.806 1.00 96.69 116 LEU A C 1
ATOM 950 O O . LEU A 1 116 ? 7.262 11.396 -4.042 1.00 96.69 116 LEU A O 1
ATOM 954 N N . PRO A 1 117 ? 5.925 10.070 -2.791 1.00 96.25 117 PRO A N 1
ATOM 955 C CA . PRO A 1 117 ? 5.657 11.101 -1.812 1.00 96.25 117 PRO A CA 1
ATOM 956 C C . PRO A 1 117 ? 6.899 11.334 -0.943 1.00 96.25 117 PRO A C 1
ATOM 958 O O . PRO A 1 117 ? 7.806 10.507 -0.864 1.00 96.25 117 PRO A O 1
ATOM 961 N N . ASP A 1 118 ? 6.933 12.487 -0.287 1.00 97.56 118 ASP A N 1
ATOM 962 C CA . ASP A 1 118 ? 7.973 12.791 0.689 1.00 97.56 118 ASP A CA 1
ATOM 963 C C . ASP A 1 118 ? 7.833 11.894 1.932 1.00 97.56 118 ASP A C 1
ATOM 965 O O . ASP A 1 118 ? 6.714 11.621 2.377 1.00 97.56 118 ASP A O 1
ATOM 969 N N . MET A 1 119 ? 8.955 11.425 2.481 1.00 97.25 119 MET A N 1
ATOM 970 C CA . MET A 1 119 ? 8.972 10.463 3.590 1.00 97.25 119 MET A CA 1
ATOM 971 C C . MET A 1 119 ? 8.373 11.038 4.874 1.00 97.25 119 MET A C 1
ATOM 973 O O . MET A 1 119 ? 7.536 10.389 5.501 1.00 97.25 119 MET A O 1
ATOM 977 N N . GLU A 1 120 ? 8.772 12.253 5.249 1.00 97.94 120 GLU A N 1
ATOM 978 C CA . GLU A 1 120 ? 8.324 12.908 6.480 1.00 97.94 120 GLU A CA 1
ATOM 979 C C . GLU A 1 120 ? 6.836 13.250 6.387 1.00 97.94 120 GLU A C 1
ATOM 981 O O . GLU A 1 120 ? 6.044 12.882 7.255 1.00 97.94 120 GLU A O 1
ATOM 986 N N . LYS A 1 121 ? 6.405 13.827 5.260 1.00 97.94 121 LYS A N 1
ATOM 987 C CA . LYS A 1 121 ? 4.980 14.085 5.007 1.00 97.94 121 LYS A CA 1
ATOM 988 C C . LYS A 1 121 ? 4.159 12.802 4.973 1.00 97.94 121 LYS A C 1
ATOM 990 O O . LYS A 1 121 ? 3.024 12.805 5.443 1.00 97.94 121 LYS A O 1
ATOM 995 N N . SER A 1 122 ? 4.698 11.715 4.419 1.00 98.06 122 SER A N 1
ATOM 996 C CA . SER A 1 122 ? 4.018 10.413 4.401 1.00 98.06 122 SER A CA 1
ATOM 997 C C . SER A 1 122 ? 3.818 9.881 5.813 1.00 98.06 122 SER A C 1
ATOM 999 O O . SER A 1 122 ? 2.707 9.463 6.146 1.00 98.06 122 SER A O 1
ATOM 1001 N N . PHE A 1 123 ? 4.860 9.947 6.648 1.00 98.50 123 PHE A N 1
ATOM 1002 C CA . PHE A 1 123 ? 4.779 9.588 8.059 1.00 98.50 123 PHE A CA 1
ATOM 1003 C C . PHE A 1 123 ? 3.695 10.402 8.767 1.00 98.50 123 PHE A C 1
ATOM 1005 O O . PHE A 1 123 ? 2.755 9.811 9.295 1.00 98.50 123 PHE A O 1
ATOM 1012 N N . GLU A 1 124 ? 3.754 11.733 8.694 1.00 98.38 124 GLU A N 1
ATOM 1013 C CA . GLU A 1 124 ? 2.798 12.621 9.366 1.00 98.38 124 GLU A CA 1
ATOM 1014 C C . GLU A 1 124 ? 1.351 12.363 8.930 1.00 98.38 124 GLU A C 1
ATOM 1016 O O . GLU A 1 124 ? 0.440 12.279 9.763 1.00 98.38 124 GLU A O 1
ATOM 1021 N N . LYS A 1 125 ? 1.121 12.167 7.624 1.00 97.94 125 LYS A N 1
ATOM 1022 C CA . LYS A 1 125 ? -0.216 11.910 7.068 1.00 97.94 125 LYS A CA 1
ATOM 1023 C C . LYS A 1 125 ? -0.791 10.591 7.594 1.00 97.94 125 LYS A C 1
ATOM 1025 O O . LYS A 1 125 ? -1.940 10.555 8.040 1.00 97.94 125 LYS A O 1
ATOM 1030 N N . VAL A 1 126 ? 0.005 9.518 7.589 1.00 98.44 126 VAL A N 1
ATOM 1031 C CA . VAL A 1 126 ? -0.416 8.189 8.067 1.00 98.44 126 VAL A CA 1
ATOM 1032 C C . VAL A 1 126 ? -0.570 8.173 9.589 1.00 98.44 126 VAL A C 1
ATOM 1034 O O . VAL A 1 126 ? -1.582 7.693 10.103 1.00 98.44 126 VAL A O 1
ATOM 1037 N N . TYR A 1 127 ? 0.386 8.743 10.319 1.00 98.50 127 TYR A N 1
ATOM 1038 C CA . TYR A 1 127 ? 0.382 8.799 11.778 1.00 98.50 127 TYR A CA 1
ATOM 1039 C C . TYR A 1 127 ? -0.790 9.626 12.323 1.00 98.50 127 TYR A C 1
ATOM 1041 O O . TYR A 1 127 ? -1.474 9.187 13.251 1.00 98.50 127 TYR A O 1
ATOM 1049 N N . THR A 1 128 ? -1.119 10.758 11.690 1.00 98.31 128 THR A N 1
ATOM 1050 C CA . THR A 1 128 ? -2.298 11.569 12.043 1.00 98.31 128 THR A CA 1
ATOM 1051 C C . THR A 1 128 ? -3.586 10.748 11.978 1.00 98.31 128 THR A C 1
ATOM 1053 O O . THR A 1 128 ? -4.411 10.789 12.896 1.00 98.31 128 THR A O 1
ATOM 1056 N N . VAL A 1 129 ? -3.769 9.968 10.909 1.00 97.38 129 VAL A N 1
ATOM 1057 C CA . VAL A 1 129 ? -4.941 9.095 10.753 1.00 97.38 129 VAL A CA 1
ATOM 1058 C C . VAL A 1 129 ? -4.913 7.962 11.779 1.00 97.38 129 VAL A C 1
ATOM 1060 O O . VAL A 1 129 ? -5.929 7.699 12.424 1.00 97.38 129 VAL A O 1
ATOM 1063 N N . ALA A 1 130 ? -3.752 7.347 12.011 1.00 98.06 130 ALA A N 1
ATOM 1064 C CA . ALA A 1 130 ? -3.596 6.279 12.993 1.00 98.06 130 ALA A CA 1
ATOM 1065 C C . ALA A 1 130 ? -3.936 6.736 14.423 1.00 98.06 130 ALA A C 1
ATOM 1067 O O . ALA A 1 130 ? -4.643 6.026 15.141 1.00 98.06 130 ALA A O 1
ATOM 1068 N N . ARG A 1 131 ? -3.529 7.946 14.828 1.00 98.00 131 ARG A N 1
ATOM 1069 C CA . ARG A 1 131 ? -3.898 8.529 16.129 1.00 98.00 131 ARG A CA 1
ATOM 1070 C C . ARG A 1 131 ? -5.396 8.771 16.264 1.00 98.00 131 ARG A C 1
ATOM 1072 O O . ARG A 1 131 ? -5.961 8.487 17.320 1.00 98.00 131 ARG A O 1
ATOM 1079 N N . ARG A 1 132 ? -6.058 9.250 15.204 1.00 96.31 132 ARG A N 1
ATOM 1080 C CA . ARG A 1 132 ? -7.526 9.405 15.189 1.00 96.31 132 ARG A CA 1
ATOM 1081 C C . ARG A 1 132 ? -8.224 8.057 15.365 1.00 96.31 132 ARG A C 1
ATOM 1083 O O . ARG A 1 132 ? -9.152 7.961 16.162 1.00 96.31 132 ARG A O 1
ATOM 1090 N N . ILE A 1 133 ? -7.741 7.014 14.685 1.00 96.19 133 ILE A N 1
ATOM 1091 C CA . ILE A 1 133 ? -8.253 5.643 14.835 1.00 96.19 133 ILE A CA 1
ATOM 1092 C C . ILE A 1 133 ? -8.026 5.129 16.264 1.00 96.19 133 ILE A C 1
ATOM 1094 O O . ILE A 1 133 ? -8.953 4.591 16.868 1.00 96.19 133 ILE A O 1
ATOM 1098 N N . LYS A 1 134 ? -6.825 5.314 16.829 1.00 96.50 134 LYS A N 1
ATOM 1099 C CA . LYS A 1 134 ? -6.504 4.937 18.216 1.00 96.50 134 LYS A CA 1
ATOM 1100 C C . LYS A 1 134 ? -7.470 5.593 19.201 1.00 96.50 134 LYS A C 1
ATOM 1102 O O . LYS A 1 134 ? -8.072 4.882 20.003 1.00 96.50 134 LYS A O 1
ATOM 1107 N N . LEU A 1 135 ? -7.667 6.909 19.097 1.00 96.19 135 LEU A N 1
ATOM 1108 C CA . LEU A 1 135 ? -8.597 7.647 19.951 1.00 96.19 135 LEU A CA 1
ATOM 1109 C C . LEU A 1 135 ? -10.019 7.097 19.813 1.00 96.19 135 LEU A C 1
ATOM 1111 O O . LEU A 1 135 ? -10.610 6.712 20.816 1.00 96.19 135 LEU A O 1
ATOM 1115 N N . ALA A 1 136 ? -10.534 6.981 18.584 1.00 96.44 136 ALA A N 1
ATOM 1116 C CA . ALA A 1 136 ? -11.877 6.458 18.324 1.00 96.44 136 ALA A CA 1
ATOM 1117 C C . ALA A 1 136 ? -12.101 5.077 18.964 1.00 96.44 136 ALA A C 1
ATOM 1119 O O . ALA A 1 136 ? -13.153 4.839 19.555 1.00 96.44 136 ALA A O 1
ATOM 1120 N N . ARG A 1 137 ? -11.091 4.195 18.924 1.00 96.00 137 ARG A N 1
ATOM 1121 C CA . ARG A 1 137 ? -11.132 2.885 19.594 1.00 96.00 137 ARG A CA 1
ATOM 1122 C C . ARG A 1 137 ? -11.143 2.993 21.117 1.00 96.00 137 ARG A C 1
ATOM 1124 O O . ARG A 1 137 ? -11.907 2.275 21.750 1.00 96.00 137 ARG A O 1
ATOM 1131 N N . GLN A 1 138 ? -10.325 3.869 21.701 1.00 96.19 138 GLN A N 1
ATOM 1132 C CA . GLN A 1 138 ? -10.230 4.040 23.158 1.00 96.19 138 GLN A CA 1
ATOM 1133 C C . GLN A 1 138 ? -11.529 4.558 23.780 1.00 96.19 138 GLN A C 1
ATOM 1135 O O . GLN A 1 138 ? -11.895 4.126 24.868 1.00 96.19 138 GLN A O 1
ATOM 1140 N N . ILE A 1 139 ? -12.235 5.452 23.085 1.00 97.00 139 ILE A N 1
ATOM 1141 C CA . ILE A 1 139 ? -13.509 6.014 23.560 1.00 97.00 139 ILE A CA 1
ATOM 1142 C C . ILE A 1 139 ? -14.740 5.310 22.968 1.00 97.00 139 ILE A C 1
ATOM 1144 O O . ILE A 1 139 ? -15.856 5.791 23.145 1.00 97.00 139 ILE A O 1
ATOM 1148 N N . ASN A 1 140 ? -14.548 4.198 22.245 1.00 95.81 140 ASN A N 1
ATOM 1149 C CA . ASN A 1 140 ? -15.600 3.445 21.553 1.00 95.81 140 ASN A CA 1
ATOM 1150 C C . ASN A 1 140 ? -16.534 4.340 20.704 1.00 95.81 140 ASN A C 1
ATOM 1152 O O . ASN A 1 140 ? -17.758 4.201 20.721 1.00 95.81 140 ASN A O 1
ATOM 1156 N N . HIS A 1 141 ? -15.954 5.306 19.986 1.00 94.38 141 HIS A N 1
ATOM 1157 C CA . HIS A 1 141 ? -16.682 6.335 19.248 1.00 94.38 141 HIS A CA 1
ATOM 1158 C C . HIS A 1 141 ? -16.498 6.186 17.736 1.00 94.38 141 HIS A C 1
ATOM 1160 O O . HIS A 1 141 ? -15.623 6.802 17.128 1.00 94.38 141 HIS A O 1
ATOM 1166 N N . PHE A 1 142 ? -17.367 5.387 17.119 1.00 90.31 142 PHE A N 1
ATOM 1167 C CA . PHE A 1 142 ? -17.326 5.064 15.690 1.00 90.31 142 PHE A CA 1
ATOM 1168 C C . PHE A 1 142 ? -18.501 5.691 14.933 1.00 90.31 142 PHE A C 1
ATOM 1170 O O . PHE A 1 142 ? -19.327 4.996 14.342 1.00 90.31 142 PHE A O 1
ATOM 1177 N N . LYS A 1 143 ? -18.616 7.023 14.970 1.00 86.94 143 LYS A N 1
ATOM 1178 C CA . LYS A 1 143 ? -19.670 7.721 14.223 1.00 86.94 143 LYS A CA 1
ATOM 1179 C C . LYS A 1 143 ? -19.359 7.724 12.728 1.00 86.94 143 LYS A C 1
ATOM 1181 O O . LYS A 1 143 ? -18.367 8.307 12.297 1.00 86.94 143 LYS A O 1
ATOM 1186 N N . CYS A 1 144 ? -20.238 7.110 11.939 1.00 87.31 144 CYS A N 1
ATOM 1187 C CA . CYS A 1 144 ? -20.184 7.220 10.487 1.00 87.31 144 CYS A CA 1
ATOM 1188 C C . CYS A 1 144 ? -20.557 8.655 10.072 1.00 87.31 144 CYS A C 1
ATOM 1190 O O . CYS A 1 144 ? -21.666 9.092 10.383 1.00 87.31 144 CYS A O 1
ATOM 1192 N N . PRO A 1 145 ? -19.695 9.383 9.342 1.00 86.94 145 PRO A N 1
ATOM 1193 C CA . PRO A 1 145 ? -20.006 10.744 8.905 1.00 86.94 145 PRO A CA 1
ATOM 1194 C C . PRO A 1 145 ? -21.117 10.795 7.845 1.00 86.94 145 PRO A C 1
ATOM 1196 O O . PRO A 1 145 ? -21.730 11.839 7.659 1.00 86.94 145 PRO A O 1
ATOM 1199 N N . GLN A 1 146 ? -21.380 9.680 7.156 1.00 89.44 146 GLN A N 1
ATOM 1200 C CA . GLN A 1 146 ? -22.390 9.575 6.096 1.00 89.44 146 GLN A CA 1
ATOM 1201 C C . GLN A 1 146 ? -23.708 8.948 6.582 1.00 89.44 146 GLN A C 1
ATOM 1203 O O . GLN A 1 146 ? -24.672 8.897 5.829 1.00 89.44 146 GLN A O 1
ATOM 1208 N N . GLY A 1 147 ? -23.752 8.428 7.816 1.00 85.50 147 GLY A N 1
ATOM 1209 C CA . GLY A 1 147 ? -24.896 7.658 8.323 1.00 85.50 147 GLY A CA 1
ATOM 1210 C C . GLY A 1 147 ? -25.072 6.265 7.695 1.00 85.50 147 GLY A C 1
ATOM 1211 O O . GLY A 1 147 ? -26.021 5.573 8.043 1.00 85.50 147 GLY A O 1
ATOM 1212 N N . GLY A 1 148 ? -24.166 5.852 6.801 1.00 87.31 148 GLY A N 1
ATOM 1213 C CA . GLY A 1 148 ? -24.171 4.571 6.090 1.00 87.31 148 GLY A CA 1
ATOM 1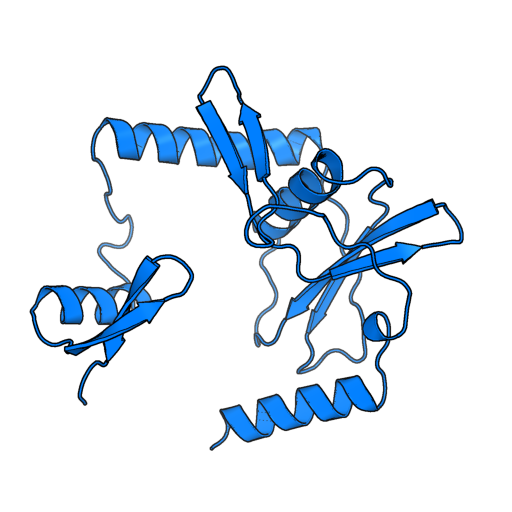214 C C . GLY A 1 148 ? -23.752 4.741 4.626 1.00 87.31 148 GLY A C 1
ATOM 1215 O O . GLY A 1 148 ? -23.769 5.845 4.086 1.00 87.31 148 GLY A O 1
ATOM 1216 N N . CYS A 1 149 ? -23.360 3.655 3.961 1.00 91.56 149 CYS A N 1
ATOM 1217 C CA . CYS A 1 149 ? -23.089 3.654 2.521 1.00 91.56 149 CYS A CA 1
ATOM 1218 C C . CYS A 1 149 ? -23.489 2.315 1.887 1.00 91.56 149 CYS A C 1
ATOM 1220 O O . CYS A 1 149 ? -23.838 1.364 2.586 1.00 91.56 149 CYS A O 1
ATOM 1222 N N . TYR A 1 150 ? -23.434 2.218 0.555 1.00 91.25 150 TYR A N 1
ATOM 1223 C CA . TYR A 1 150 ? -23.750 0.970 -0.151 1.00 91.25 150 TYR A CA 1
ATOM 1224 C C . TYR A 1 150 ? -22.917 -0.222 0.356 1.00 91.25 150 TYR A C 1
ATOM 1226 O O . TYR A 1 150 ? -23.460 -1.311 0.506 1.00 91.25 150 TYR A O 1
ATOM 1234 N N . SER A 1 151 ? -21.645 -0.004 0.710 1.00 90.31 151 SER A N 1
ATOM 1235 C CA . SER A 1 151 ? -20.763 -1.042 1.261 1.00 90.31 151 SER A CA 1
ATOM 1236 C C . SER A 1 151 ? -21.110 -1.455 2.696 1.00 90.31 151 SER A C 1
ATOM 1238 O O . SER A 1 151 ? -20.742 -2.549 3.112 1.00 90.31 151 SER A O 1
ATOM 1240 N N . CYS A 1 152 ? -21.823 -0.618 3.459 1.00 91.56 152 CYS A N 1
ATOM 1241 C CA . CYS A 1 152 ? -22.311 -0.975 4.795 1.00 91.56 152 CYS A CA 1
ATOM 1242 C C . CYS A 1 152 ? -23.517 -1.919 4.729 1.00 91.56 152 CYS A C 1
ATOM 1244 O O . CYS A 1 152 ? -23.664 -2.774 5.599 1.00 91.56 152 CYS A O 1
ATOM 1246 N N . ARG A 1 153 ? -24.357 -1.804 3.689 1.00 91.69 153 ARG A N 1
ATOM 1247 C CA . ARG A 1 153 ? -25.636 -2.531 3.594 1.00 91.69 153 ARG A CA 1
ATOM 1248 C C . ARG A 1 153 ? -25.495 -4.051 3.741 1.00 91.69 153 ARG A C 1
ATOM 1250 O O . ARG A 1 153 ? -26.277 -4.619 4.499 1.00 91.69 153 ARG A O 1
ATOM 1257 N N . PRO A 1 154 ? -24.528 -4.735 3.092 1.00 93.31 154 PRO A N 1
ATOM 1258 C CA . PRO A 1 154 ? -24.345 -6.170 3.300 1.00 93.31 154 PRO A CA 1
ATOM 1259 C C . PRO A 1 154 ? -24.063 -6.523 4.764 1.00 93.31 154 PRO A C 1
ATOM 1261 O O . PRO A 1 154 ? -24.627 -7.475 5.292 1.00 93.31 154 PRO A O 1
ATOM 1264 N N . TYR A 1 155 ? -23.242 -5.724 5.446 1.00 91.62 155 TYR A N 1
ATOM 1265 C CA . TYR A 1 155 ? -22.911 -5.946 6.852 1.00 91.62 155 TYR A CA 1
ATOM 1266 C C . TYR A 1 155 ? -24.114 -5.701 7.773 1.00 91.62 155 TYR A C 1
ATOM 1268 O O . TYR A 1 155 ? -24.366 -6.472 8.694 1.00 91.62 155 TYR A O 1
ATOM 1276 N N . GLU A 1 156 ? -24.915 -4.674 7.488 1.00 92.38 156 GLU A N 1
ATOM 1277 C CA . GLU A 1 156 ? -26.165 -4.403 8.208 1.00 92.38 156 GLU A CA 1
ATOM 1278 C C . GLU A 1 156 ? -27.185 -5.539 8.053 1.00 92.38 156 GLU A C 1
ATOM 1280 O O . GLU A 1 156 ? -27.861 -5.881 9.022 1.00 92.38 156 GLU A O 1
ATOM 1285 N N . ARG A 1 157 ? -27.276 -6.158 6.867 1.00 94.44 157 ARG A N 1
ATOM 1286 C CA . ARG A 1 157 ? -28.104 -7.357 6.634 1.00 94.44 157 ARG A CA 1
ATOM 1287 C C . ARG A 1 157 ? -27.624 -8.545 7.472 1.00 94.44 157 ARG A C 1
ATOM 1289 O O . ARG A 1 157 ? -28.437 -9.210 8.107 1.00 94.44 157 ARG A O 1
ATOM 1296 N N . ILE A 1 158 ? -26.309 -8.767 7.546 1.00 95.12 158 ILE A N 1
ATOM 1297 C CA . ILE A 1 158 ? -25.724 -9.809 8.410 1.00 95.12 158 ILE A CA 1
ATOM 1298 C C . ILE A 1 158 ? -26.107 -9.569 9.878 1.00 95.12 158 ILE A C 1
ATOM 1300 O O . ILE A 1 158 ? -26.561 -10.495 10.544 1.00 95.12 158 ILE A O 1
ATOM 1304 N N . ILE A 1 159 ? -26.006 -8.329 10.375 1.00 92.62 159 ILE A N 1
ATOM 1305 C CA . ILE A 1 159 ? -26.401 -7.976 11.755 1.00 92.62 159 ILE A CA 1
ATOM 1306 C C . ILE A 1 159 ? -27.886 -8.264 12.018 1.00 92.62 159 ILE A C 1
ATOM 1308 O O . ILE A 1 159 ? -28.247 -8.671 13.120 1.00 92.62 159 ILE A O 1
ATOM 1312 N N . LYS A 1 160 ? -28.751 -8.076 11.015 1.00 95.00 160 LYS A N 1
ATOM 1313 C CA . LYS A 1 160 ? -30.189 -8.380 11.102 1.00 95.00 160 LYS A CA 1
ATOM 1314 C C . LYS A 1 160 ? -30.510 -9.880 11.071 1.00 95.00 160 LYS A C 1
ATOM 1316 O O . LYS A 1 160 ? -31.678 -10.237 11.181 1.00 95.00 160 LYS A O 1
ATOM 1321 N N . GLY A 1 161 ? -29.505 -10.747 10.937 1.00 95.38 161 GLY A N 1
ATOM 1322 C CA . GLY A 1 161 ? -29.686 -12.196 10.856 1.00 95.38 161 GLY A CA 1
ATOM 1323 C C . GLY A 1 161 ? -30.052 -12.698 9.460 1.00 95.38 161 GLY A C 1
ATOM 1324 O O . GLY A 1 161 ? -30.466 -13.841 9.321 1.00 95.38 161 GLY A O 1
ATOM 1325 N N . GLU A 1 162 ? -29.899 -11.867 8.424 1.00 96.12 162 GLU A N 1
ATOM 1326 C CA . GLU A 1 162 ? -30.188 -12.260 7.038 1.00 96.12 162 GLU A CA 1
ATOM 1327 C C . GLU A 1 162 ? -29.034 -13.046 6.394 1.00 96.12 162 GLU A C 1
ATOM 1329 O O . GLU A 1 162 ? -29.205 -13.598 5.314 1.00 96.12 162 GLU A O 1
ATOM 1334 N N . GLY A 1 163 ? -27.848 -13.066 7.011 1.00 95.81 163 GLY A N 1
ATOM 1335 C CA . GLY A 1 163 ? -26.674 -13.764 6.485 1.00 95.81 163 GLY A CA 1
ATOM 1336 C C . GLY A 1 163 ? -26.474 -15.148 7.096 1.00 95.81 163 GLY A C 1
ATOM 1337 O O . GLY A 1 163 ? -26.628 -15.332 8.301 1.00 95.81 163 GLY A O 1
ATOM 1338 N N . GLU A 1 164 ? -26.029 -16.099 6.279 1.00 96.31 164 GLU A N 1
ATOM 1339 C CA . GLU A 1 164 ? -25.610 -17.430 6.723 1.00 96.31 164 GLU A CA 1
ATOM 1340 C C . GLU A 1 164 ? -24.080 -17.485 6.809 1.00 96.31 164 GLU A C 1
ATOM 1342 O O . GLU A 1 164 ? -23.383 -17.232 5.823 1.00 96.31 164 GLU A O 1
ATOM 1347 N N . LYS A 1 165 ? -23.537 -17.800 7.992 1.00 96.06 165 LYS A N 1
ATOM 1348 C CA . LYS A 1 165 ? -22.091 -17.984 8.173 1.00 96.06 165 LYS A CA 1
ATOM 1349 C C . LYS A 1 165 ? -21.666 -19.304 7.537 1.00 96.06 165 LYS A C 1
ATOM 1351 O O . LYS A 1 165 ? -22.052 -20.365 8.015 1.00 96.06 165 LYS A O 1
ATOM 1356 N N . VAL A 1 166 ? -20.810 -19.236 6.522 1.00 96.75 166 VAL A N 1
ATOM 1357 C CA . VAL A 1 166 ? -20.369 -20.413 5.754 1.00 96.75 166 VAL A CA 1
ATOM 1358 C C . VAL A 1 166 ? -18.934 -20.829 6.049 1.00 96.75 166 VAL A C 1
ATOM 1360 O O . VAL A 1 166 ? -18.576 -21.985 5.841 1.00 96.75 166 VAL A O 1
ATOM 1363 N N . ALA A 1 167 ? -18.092 -19.907 6.521 1.00 96.19 167 ALA A N 1
ATOM 1364 C CA . ALA A 1 167 ? -16.691 -20.203 6.796 1.00 96.19 167 ALA A CA 1
ATOM 1365 C C . ALA A 1 167 ? -16.058 -19.196 7.765 1.00 96.19 167 ALA A C 1
ATOM 1367 O O . ALA A 1 167 ? -16.655 -18.191 8.158 1.00 96.19 167 ALA A O 1
ATOM 1368 N N . VAL A 1 168 ? -14.806 -19.477 8.118 1.00 95.69 168 VAL A N 1
ATOM 1369 C CA . VAL A 1 168 ? -13.871 -18.534 8.731 1.00 95.69 168 VAL A CA 1
ATOM 1370 C C . VAL A 1 168 ? -12.638 -18.478 7.828 1.00 95.69 168 VAL A C 1
ATOM 1372 O O . VAL A 1 168 ? -12.125 -19.526 7.437 1.00 95.69 168 VAL A O 1
ATOM 1375 N N . SER A 1 169 ? -12.189 -17.278 7.457 1.00 86.88 169 SER A N 1
ATOM 1376 C CA . SER A 1 169 ? -11.029 -17.083 6.585 1.00 86.88 169 SER A CA 1
ATOM 1377 C C . SER A 1 169 ? -9.715 -17.457 7.282 1.00 86.88 169 SER A C 1
ATOM 1379 O O . SER A 1 169 ? -9.625 -17.562 8.507 1.00 86.88 169 SER A O 1
ATOM 1381 N N . ASP A 1 170 ? -8.656 -17.577 6.489 1.00 78.81 170 ASP A N 1
ATOM 1382 C CA . ASP A 1 170 ? -7.263 -17.688 6.938 1.00 78.81 170 ASP A CA 1
ATOM 1383 C C . ASP A 1 170 ? -6.813 -16.533 7.854 1.00 78.81 170 ASP A C 1
ATOM 1385 O O . ASP A 1 170 ? -5.954 -16.702 8.720 1.00 78.81 170 ASP A O 1
ATOM 1389 N N . THR A 1 171 ? -7.450 -15.372 7.721 1.00 76.75 171 THR A N 1
ATOM 1390 C CA . THR A 1 171 ? -7.265 -14.183 8.564 1.00 76.75 171 THR A CA 1
ATOM 1391 C C . THR A 1 171 ? -8.254 -14.100 9.732 1.00 76.75 171 THR A C 1
ATOM 1393 O O . THR A 1 171 ? -8.359 -13.057 10.378 1.00 76.75 171 THR A O 1
ATOM 1396 N N . ARG A 1 172 ? -8.945 -15.206 10.054 1.00 84.88 172 ARG A N 1
ATOM 1397 C CA . ARG A 1 172 ? -9.939 -15.334 11.141 1.00 84.88 172 ARG A CA 1
ATOM 1398 C C . ARG A 1 172 ? -11.157 -14.420 10.991 1.00 84.88 172 ARG A C 1
ATOM 1400 O O . ARG A 1 172 ? -11.767 -14.036 11.986 1.00 84.88 172 ARG A O 1
ATOM 1407 N N . GLN A 1 173 ? -11.501 -14.054 9.762 1.00 89.50 173 GLN A N 1
ATOM 1408 C CA . GLN A 1 173 ? -12.708 -13.287 9.473 1.00 89.50 173 GLN A CA 1
ATOM 1409 C C . GLN A 1 173 ? -13.876 -14.243 9.259 1.00 89.50 173 GLN A C 1
ATOM 1411 O O . GLN A 1 173 ? -13.742 -15.232 8.543 1.00 89.50 173 GLN A O 1
ATOM 1416 N N . ASP A 1 174 ? -15.029 -13.941 9.841 1.00 94.56 174 ASP A N 1
ATOM 1417 C CA . ASP A 1 174 ? -16.246 -14.692 9.553 1.00 94.56 174 ASP A CA 1
ATOM 1418 C C . ASP A 1 174 ? -16.729 -14.389 8.129 1.00 94.56 174 ASP A C 1
ATOM 1420 O O . ASP A 1 174 ? -16.873 -13.228 7.743 1.00 94.56 174 ASP A O 1
ATOM 1424 N N . VAL A 1 175 ? -16.987 -15.439 7.350 1.00 94.69 175 VAL A N 1
ATOM 1425 C CA . VAL A 1 175 ? -17.461 -15.341 5.967 1.00 94.69 175 VAL A CA 1
ATOM 1426 C C . VAL A 1 175 ? -18.941 -15.690 5.929 1.00 94.69 175 VAL A C 1
ATOM 1428 O O . VAL A 1 175 ? -19.339 -16.771 6.367 1.00 94.69 175 VAL A O 1
ATOM 1431 N N . TYR A 1 176 ? -19.737 -14.779 5.376 1.00 95.75 176 TYR A N 1
ATOM 1432 C CA . TYR A 1 176 ? -21.182 -14.922 5.245 1.00 95.75 176 TYR A CA 1
ATOM 1433 C C . TYR A 1 176 ? -21.595 -14.941 3.778 1.00 95.75 176 TYR A C 1
ATOM 1435 O O . TYR A 1 176 ? -21.019 -14.220 2.960 1.00 95.75 176 TYR A O 1
ATOM 1443 N N . ILE A 1 177 ? -22.633 -15.714 3.470 1.00 95.62 177 ILE A N 1
ATOM 1444 C CA . ILE A 1 177 ? -23.424 -15.535 2.253 1.00 95.62 177 ILE A CA 1
ATOM 1445 C C . ILE A 1 177 ? -24.696 -14.769 2.601 1.00 95.62 177 ILE A C 1
ATOM 1447 O O . ILE A 1 177 ? -25.276 -14.952 3.672 1.00 95.62 177 ILE A O 1
ATOM 1451 N N . LEU A 1 178 ? -25.113 -13.892 1.695 1.00 94.12 178 LEU A N 1
ATOM 1452 C CA . LEU A 1 178 ? -26.416 -13.249 1.756 1.00 94.12 178 LEU A CA 1
ATOM 1453 C C . LEU A 1 178 ? -27.300 -13.924 0.704 1.00 94.12 178 LEU A C 1
ATOM 1455 O O . LEU A 1 178 ? -26.935 -13.860 -0.471 1.00 94.12 178 LEU A O 1
ATOM 1459 N N . PRO A 1 179 ? -28.408 -14.572 1.095 1.00 85.12 179 PRO A N 1
ATOM 1460 C CA . PRO A 1 179 ? -29.398 -15.042 0.144 1.00 85.12 179 PRO A CA 1
ATOM 1461 C C . PRO A 1 179 ? -30.021 -13.848 -0.594 1.00 85.12 179 PRO A C 1
ATOM 1463 O O . PRO A 1 179 ? -30.068 -12.723 -0.065 1.00 85.12 179 PRO A O 1
ATOM 1466 N N . ASP A 1 180 ? -30.436 -14.109 -1.833 1.00 75.62 180 ASP A N 1
ATOM 1467 C CA . ASP A 1 180 ? -31.144 -13.150 -2.685 1.00 75.62 180 ASP A CA 1
ATOM 1468 C C . ASP A 1 180 ? -32.501 -12.749 -2.086 1.00 75.62 180 ASP A C 1
ATOM 1470 O O . ASP A 1 180 ? -33.211 -13.636 -1.554 1.00 75.62 180 ASP A O 1
#

pLDDT: mean 93.58, std 5.38, range [56.53, 98.5]

Organism: NCBI:txid1618579